Protein AF-A0A261A6N6-F1 (afdb_monomer)

Mean predicted aligned error: 12.78 Å

Secondary structure (DSSP, 8-state):
--GGGSSTTTT----HHHHHHHHHHHHHHTTTTTHHHHTGGGSSSHHHHHHHHHHHHHHHHHHHHHHHHHHHHHHS-HHHHHH-S-HHHHHHHHHHGGGGGHHHHHHHHHHHHHHHHHHHHHHHHHHHHHHHHHHHHHHHHHHHHHHHHHTT----TT-----HHHHHHHHHHHHHHHHHHHHH--

Radius of gyration: 28.84 Å; Cα contacts (8 Å, |Δi|>4): 62; chains: 1; bounding box: 70×37×76 Å

Foldseek 3Di:
DAPLVPCVCPPPDPPPVVVVVVVVVVVVVVPDLCVVVVCQVVDDPSVPCVVVCSVVVVVVVVVVVVVVVSLLSRQDHPVCVVPDPDSQLVSLCRPVPPCSVVRVVVVVVVVVVVVVVVVVVVVVVVCLVVLLVVLVVVLVVLVVVVVCVVVVPDDDPPDDDDDPVVSVVVNVVSVCVNCVVVVVVD

Sequence (186 aa):
QTQNLEHPFRGSNTNPGQISLAFYGALWSFAGWDILNYGTPEIHKPRRTMPIALLGGVTIVTAIYVAMNISYMTVLTPGQIMNSTAVAADFAQLTLGNFSYAIPFMIALLLIGTLNTVTFVDTNSLINYVAFVMFGQRVFTMTALMWIRYRKIPVHPDAIQVPIVFSMLFWIITIALVVVPFIEET

pLDDT: mean 80.43, std 8.37, range [42.47, 95.31]

Organism: NCBI:txid1503980

Structure (mmCIF, N/CA/C/O backbone):
data_AF-A0A261A6N6-F1
#
_entry.id   AF-A0A261A6N6-F1
#
loop_
_atom_site.group_PDB
_atom_site.id
_atom_site.type_symbol
_atom_site.label_atom_id
_atom_site.label_alt_id
_atom_site.label_comp_id
_atom_site.label_asym_id
_atom_site.label_entity_id
_atom_site.label_seq_id
_atom_site.pdbx_PDB_ins_code
_atom_site.Cartn_x
_atom_site.Cartn_y
_atom_site.Cartn_z
_atom_site.occupancy
_atom_site.B_iso_or_equiv
_atom_site.auth_seq_id
_atom_site.auth_comp_id
_atom_site.auth_asym_id
_atom_site.auth_atom_id
_atom_site.pdbx_PDB_model_num
ATOM 1 N N . GLN A 1 1 ? -18.719 -5.819 26.238 1.00 52.59 1 GLN A N 1
ATOM 2 C CA . GLN A 1 1 ? -18.033 -4.696 25.563 1.00 52.59 1 GLN A CA 1
ATOM 3 C C . GLN A 1 1 ? -18.594 -4.489 24.146 1.00 52.59 1 GLN A C 1
ATOM 5 O O . GLN A 1 1 ? -17.844 -4.433 23.189 1.00 52.59 1 GLN A O 1
ATOM 10 N N . THR A 1 2 ? -19.921 -4.400 23.984 1.00 62.94 2 THR A N 1
ATOM 11 C CA . THR A 1 2 ? -20.585 -4.283 22.661 1.00 62.94 2 THR A CA 1
ATOM 12 C C . THR A 1 2 ? -21.590 -3.132 22.592 1.00 62.94 2 THR A C 1
ATOM 14 O O . THR A 1 2 ? -22.239 -2.958 21.569 1.00 62.94 2 THR A O 1
ATOM 17 N N . GLN A 1 3 ? -21.699 -2.317 23.648 1.00 63.84 3 GLN A N 1
ATOM 18 C CA . GLN A 1 3 ? -22.646 -1.193 23.710 1.00 63.84 3 GLN A CA 1
ATOM 19 C C . GLN A 1 3 ? -22.417 -0.164 22.590 1.00 63.84 3 GLN A C 1
ATOM 21 O O . GLN A 1 3 ? -23.367 0.439 22.103 1.00 63.84 3 GLN A O 1
ATOM 26 N N . ASN A 1 4 ? -21.177 -0.029 22.105 1.00 69.38 4 ASN A N 1
ATOM 27 C CA . ASN A 1 4 ? -20.840 0.833 20.967 1.00 69.38 4 ASN A CA 1
ATOM 28 C C . ASN A 1 4 ? -21.536 0.418 19.652 1.00 69.38 4 ASN A C 1
ATOM 30 O O . ASN A 1 4 ? -21.675 1.242 18.752 1.00 69.38 4 ASN A O 1
ATOM 34 N N . LEU A 1 5 ? -22.001 -0.833 19.537 1.00 70.81 5 LEU A N 1
ATOM 35 C CA . LEU A 1 5 ? -22.675 -1.360 18.345 1.00 70.81 5 LEU A CA 1
ATOM 36 C C . LEU A 1 5 ? -24.209 -1.263 18.404 1.00 70.81 5 LEU A C 1
ATOM 38 O O . LEU A 1 5 ? -24.861 -1.603 17.422 1.00 70.81 5 LEU A O 1
ATOM 42 N N . GLU A 1 6 ? -24.806 -0.811 19.511 1.00 71.50 6 GLU A N 1
ATOM 43 C CA . GLU A 1 6 ? -26.274 -0.728 19.638 1.00 71.50 6 GLU A CA 1
ATOM 44 C C . GLU A 1 6 ? -26.878 0.350 18.718 1.00 71.50 6 GLU A C 1
ATOM 46 O O . GLU A 1 6 ? -28.000 0.207 18.228 1.00 71.50 6 GLU A O 1
ATOM 51 N N . HIS A 1 7 ? -26.115 1.409 18.416 1.00 73.88 7 HIS A N 1
ATOM 52 C CA . HIS A 1 7 ? -26.524 2.496 17.521 1.00 73.88 7 HIS A CA 1
ATOM 53 C C . HIS A 1 7 ? -25.383 2.936 16.577 1.00 73.88 7 HIS A C 1
ATOM 55 O O . HIS A 1 7 ? -24.857 4.042 16.719 1.00 73.88 7 HIS A O 1
ATOM 61 N N . PRO A 1 8 ? -25.011 2.111 15.579 1.00 70.81 8 PRO A N 1
ATOM 62 C CA . PRO A 1 8 ? -23.770 2.275 14.812 1.00 70.81 8 PRO A CA 1
ATOM 63 C C . PRO A 1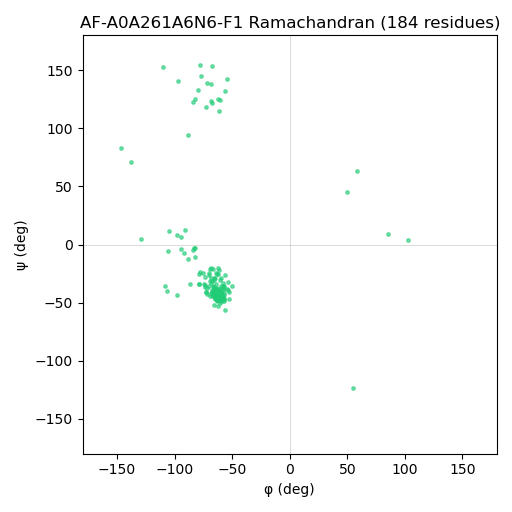 8 ? -23.758 3.490 13.868 1.00 70.81 8 PRO A C 1
ATOM 65 O O . PRO A 1 8 ? -22.695 4.010 13.551 1.00 70.81 8 PRO A O 1
ATOM 68 N N . PHE A 1 9 ? -24.929 3.973 13.440 1.00 76.06 9 PHE A N 1
ATOM 69 C CA . PHE A 1 9 ? -25.062 5.101 12.500 1.00 76.06 9 PHE A CA 1
ATOM 70 C C . PHE A 1 9 ? -25.494 6.415 13.170 1.00 76.06 9 PHE A C 1
ATOM 72 O O . PHE A 1 9 ? -25.913 7.370 12.510 1.00 76.06 9 PHE A O 1
ATOM 79 N N . ARG A 1 10 ? -25.466 6.478 14.504 1.00 73.06 10 ARG A N 1
ATOM 80 C CA . ARG A 1 10 ? -25.930 7.658 15.235 1.00 73.06 10 ARG A CA 1
ATOM 81 C C . ARG A 1 10 ? -24.929 8.805 15.068 1.00 73.06 10 ARG A C 1
ATOM 83 O O . ARG A 1 10 ? -23.788 8.696 15.495 1.00 73.06 10 ARG A O 1
ATOM 90 N N . GLY A 1 11 ? -25.376 9.915 14.478 1.00 74.88 11 GLY A N 1
ATOM 91 C CA . GLY A 1 11 ? -24.526 11.084 14.209 1.00 74.88 11 GLY A CA 1
ATOM 92 C C . GLY A 1 11 ? -23.733 11.010 12.898 1.00 74.88 11 GLY A C 1
ATOM 93 O O . GLY A 1 11 ? -22.880 11.862 12.664 1.00 74.88 11 GLY A O 1
ATOM 94 N N . SER A 1 12 ? -24.008 10.024 12.034 1.00 77.69 12 SER A N 1
ATOM 95 C CA . SER A 1 12 ? -23.399 9.937 10.704 1.00 77.69 12 SER A CA 1
ATOM 96 C C . SER A 1 12 ? -23.885 11.063 9.789 1.00 77.69 12 SER A C 1
ATOM 98 O O . SER A 1 12 ? -25.074 11.379 9.741 1.00 77.69 12 SER A O 1
ATOM 100 N N . ASN A 1 13 ? -22.964 11.649 9.028 1.00 79.94 13 ASN A N 1
ATOM 101 C CA . ASN A 1 13 ? -23.297 12.658 8.032 1.00 79.94 13 ASN A CA 1
ATOM 102 C C . ASN A 1 13 ? -23.733 11.986 6.723 1.00 79.94 13 ASN A C 1
ATOM 104 O O . ASN A 1 13 ? -22.978 11.211 6.138 1.00 79.94 13 ASN A O 1
ATOM 108 N N . THR A 1 14 ? -24.945 12.287 6.259 1.00 84.06 14 THR A N 1
ATOM 109 C CA . THR A 1 14 ? -25.529 11.719 5.033 1.00 84.06 14 THR A CA 1
ATOM 110 C C . THR A 1 14 ? -25.320 12.595 3.798 1.00 84.06 14 THR A C 1
ATOM 112 O O . THR A 1 14 ? -25.858 12.297 2.733 1.00 84.06 14 THR A O 1
ATOM 115 N N . ASN A 1 15 ? -24.538 13.674 3.910 1.00 90.81 15 ASN A N 1
ATOM 116 C CA . ASN A 1 15 ? -24.204 14.521 2.774 1.00 90.81 15 ASN A CA 1
ATOM 117 C C . ASN A 1 15 ? -23.462 13.693 1.703 1.00 90.81 15 ASN A C 1
ATOM 119 O O . ASN A 1 15 ? -22.394 13.145 2.004 1.00 90.81 15 ASN A O 1
ATOM 123 N N . PRO A 1 16 ? -23.959 13.655 0.451 1.00 85.81 16 PRO A N 1
ATOM 124 C CA . PRO 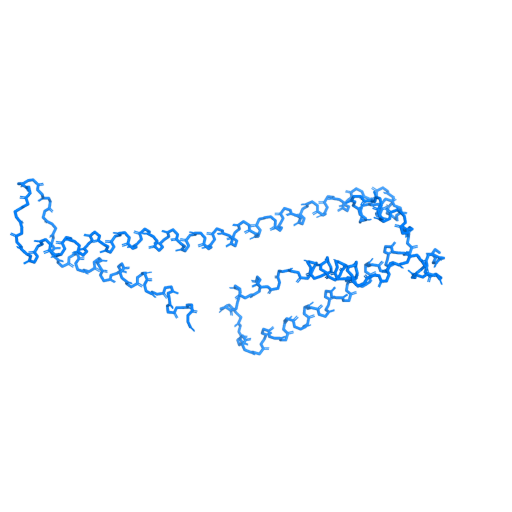A 1 16 ? -23.311 12.944 -0.647 1.00 85.81 16 PRO A CA 1
ATOM 125 C C . PRO A 1 16 ? -21.821 13.269 -0.803 1.00 85.81 16 PRO A C 1
ATOM 127 O O . PRO A 1 16 ? -21.032 12.378 -1.095 1.00 85.81 16 PRO A O 1
ATOM 130 N N . GLY A 1 17 ? -21.406 14.515 -0.544 1.00 85.06 17 GLY A N 1
ATOM 131 C CA . GLY A 1 17 ? -19.993 14.903 -0.613 1.00 85.06 17 GLY A CA 1
ATOM 132 C C . GLY A 1 17 ? -19.114 14.200 0.428 1.00 85.06 17 GLY A C 1
ATOM 133 O O . GLY A 1 17 ? -18.019 13.747 0.106 1.00 85.06 17 GLY A O 1
ATOM 134 N N . GLN A 1 18 ? -19.598 14.055 1.66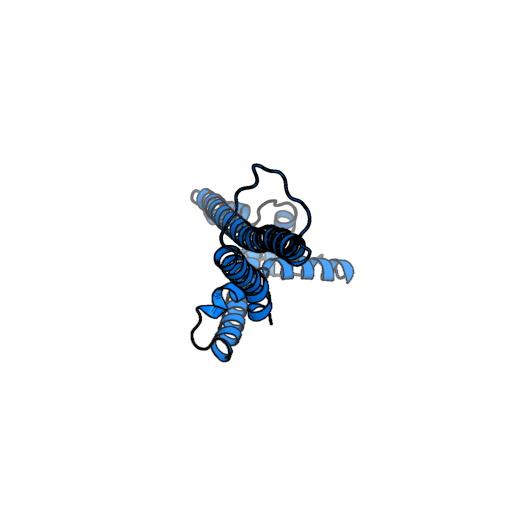6 1.00 85.44 18 GLN A N 1
ATOM 135 C CA . GLN A 1 18 ? -18.851 13.357 2.719 1.00 85.44 18 GLN A CA 1
ATOM 136 C C . GLN A 1 18 ? -18.843 11.844 2.508 1.00 85.44 18 GLN A C 1
ATOM 138 O O . GLN A 1 18 ? -17.827 11.198 2.756 1.00 85.44 18 GLN A O 1
ATOM 143 N N . ILE A 1 19 ? -19.939 11.294 1.984 1.00 87.00 19 ILE A N 1
ATOM 144 C CA . ILE A 1 19 ? -20.013 9.885 1.591 1.00 87.00 19 ILE A CA 1
ATOM 145 C C . ILE A 1 19 ? -18.977 9.590 0.494 1.00 87.00 19 ILE A C 1
ATOM 147 O O . ILE A 1 19 ? -18.224 8.626 0.612 1.00 87.00 19 ILE A O 1
ATOM 151 N N . SER A 1 20 ? -18.864 10.444 -0.527 1.00 85.56 20 SER A N 1
ATOM 152 C CA . SER A 1 20 ? -17.853 10.299 -1.585 1.00 85.56 20 SER A CA 1
ATOM 153 C C . SER A 1 20 ? -16.420 10.344 -1.048 1.00 85.56 20 SER A C 1
ATOM 155 O O . SER A 1 20 ? -15.590 9.534 -1.454 1.00 85.56 20 SER A O 1
ATOM 157 N N . LEU A 1 21 ? -16.123 11.244 -0.103 1.00 82.12 21 LEU A N 1
ATOM 158 C CA . LEU A 1 21 ? -14.809 11.298 0.548 1.00 82.12 21 LEU A CA 1
ATOM 159 C C . LEU A 1 21 ? -14.517 10.033 1.369 1.00 82.12 21 LEU A C 1
ATOM 161 O O . LEU A 1 21 ? -13.393 9.535 1.345 1.00 82.12 21 LEU A O 1
ATOM 165 N N . ALA A 1 22 ? -15.523 9.478 2.049 1.00 85.81 22 ALA A N 1
ATOM 166 C CA . ALA A 1 22 ? -15.384 8.215 2.769 1.00 85.81 22 ALA A CA 1
ATOM 167 C C . ALA A 1 22 ? -15.083 7.048 1.811 1.00 85.81 22 ALA A C 1
ATOM 169 O O . ALA A 1 22 ? -14.179 6.255 2.075 1.00 85.81 22 ALA A O 1
ATOM 170 N N . PHE A 1 23 ? -15.771 6.981 0.665 1.00 84.75 23 PHE A N 1
ATOM 171 C CA . PHE A 1 23 ? -15.463 6.003 -0.382 1.00 84.75 23 PHE A CA 1
ATOM 172 C C . PHE A 1 23 ? -14.060 6.190 -0.958 1.00 84.75 23 PHE A C 1
ATOM 174 O O . PHE A 1 23 ? -13.375 5.199 -1.186 1.00 84.75 23 PHE A O 1
ATOM 181 N N . TYR A 1 24 ? -13.602 7.428 -1.150 1.00 82.00 24 TYR A N 1
ATOM 182 C CA . TYR A 1 24 ? -12.240 7.699 -1.609 1.00 82.00 24 TYR A CA 1
ATOM 183 C C . TYR A 1 24 ? -11.187 7.149 -0.634 1.00 82.00 24 TYR A C 1
ATOM 185 O O . TYR A 1 24 ? -10.268 6.447 -1.053 1.00 82.00 24 TYR A O 1
ATOM 193 N N . GLY A 1 25 ? -11.355 7.381 0.673 1.00 80.25 25 GLY A N 1
ATOM 194 C CA . GLY A 1 25 ? -10.473 6.806 1.698 1.00 80.25 25 GLY A CA 1
ATOM 195 C C . GLY A 1 25 ? -10.518 5.272 1.746 1.00 80.25 25 GLY A C 1
ATOM 196 O O . GLY A 1 25 ? -9.485 4.617 1.907 1.00 80.25 25 GLY A O 1
ATOM 197 N N . ALA A 1 26 ? -11.698 4.681 1.541 1.00 84.31 26 ALA A N 1
ATOM 198 C CA . ALA A 1 26 ? -11.837 3.231 1.442 1.00 84.31 26 ALA A CA 1
ATOM 199 C C . ALA A 1 26 ? -11.116 2.675 0.203 1.00 84.31 26 ALA A C 1
ATOM 201 O O . ALA A 1 26 ? -10.357 1.719 0.324 1.00 84.31 26 ALA A O 1
ATOM 202 N N . LEU A 1 27 ? -11.287 3.297 -0.968 1.00 81.25 27 LEU A N 1
ATOM 203 C CA . LEU A 1 27 ? -10.618 2.904 -2.214 1.00 81.25 27 LEU A CA 1
ATOM 204 C C . LEU A 1 27 ? -9.097 3.014 -2.112 1.00 81.25 27 LEU A C 1
ATOM 206 O O . LEU A 1 27 ? -8.398 2.125 -2.591 1.00 81.25 27 LEU A O 1
ATOM 210 N N . TRP A 1 28 ? -8.588 4.049 -1.437 1.00 80.06 28 TRP A N 1
ATOM 211 C CA . TRP A 1 28 ? -7.158 4.190 -1.160 1.00 80.06 28 TRP A CA 1
ATOM 212 C C . TRP A 1 28 ? -6.597 2.993 -0.383 1.00 80.06 28 TRP A C 1
ATOM 214 O O . TRP A 1 28 ? -5.488 2.544 -0.650 1.00 80.06 28 TRP A O 1
ATOM 224 N N . SER A 1 29 ? -7.383 2.418 0.530 1.00 82.75 29 SER A N 1
ATOM 225 C CA . SER A 1 29 ? -6.967 1.238 1.301 1.00 82.75 29 SER A CA 1
ATOM 226 C C . SER A 1 29 ? -6.869 -0.035 0.446 1.00 82.75 29 SER A C 1
ATOM 228 O O . SER A 1 29 ? -6.172 -0.966 0.828 1.00 82.75 29 SER A O 1
ATOM 230 N N . PHE A 1 30 ? -7.537 -0.080 -0.712 1.00 82.69 30 PHE A N 1
ATOM 231 C CA . PHE A 1 30 ? -7.447 -1.172 -1.692 1.00 82.69 30 PHE A CA 1
ATOM 232 C C . PHE A 1 30 ? -6.479 -0.866 -2.853 1.00 82.69 30 PHE A C 1
ATOM 234 O O . PHE A 1 30 ? -6.429 -1.620 -3.828 1.00 82.69 30 PHE A O 1
ATOM 241 N N . ALA A 1 31 ? -5.718 0.231 -2.784 1.00 77.06 31 ALA A N 1
ATOM 242 C CA . ALA A 1 31 ? -4.699 0.555 -3.780 1.00 77.06 31 ALA A CA 1
ATOM 243 C C . ALA A 1 31 ? -3.522 -0.443 -3.735 1.00 77.06 31 ALA A C 1
ATOM 245 O O . ALA A 1 31 ? -3.240 -1.038 -2.695 1.00 77.06 31 ALA A O 1
ATOM 246 N N . GLY A 1 32 ? -2.827 -0.626 -4.865 1.00 72.31 32 GLY A N 1
ATOM 247 C CA . GLY A 1 32 ? -1.680 -1.541 -4.993 1.00 72.31 32 GLY A CA 1
ATOM 248 C C . GLY A 1 32 ? -1.977 -2.869 -5.698 1.00 72.31 32 GLY A C 1
ATOM 249 O O . GLY A 1 32 ? -1.099 -3.725 -5.805 1.00 72.31 32 GLY A O 1
ATOM 250 N N . TRP A 1 33 ? -3.199 -3.061 -6.202 1.00 74.12 33 TRP A N 1
ATOM 251 C CA . TRP A 1 33 ? -3.562 -4.221 -7.028 1.00 74.12 33 TRP A CA 1
ATOM 252 C C . TRP A 1 33 ? -2.796 -4.267 -8.360 1.00 74.12 33 TRP A C 1
ATOM 254 O O . TRP A 1 33 ? -2.615 -5.336 -8.936 1.00 74.12 33 TRP A O 1
ATOM 264 N N . ASP A 1 34 ? -2.335 -3.117 -8.841 1.00 71.38 34 ASP A N 1
ATOM 265 C CA . ASP A 1 34 ? -1.581 -2.930 -10.076 1.00 71.38 34 ASP A CA 1
ATOM 266 C C . ASP A 1 34 ? -0.162 -3.503 -9.997 1.00 71.38 34 ASP A C 1
ATOM 268 O O . ASP A 1 34 ? 0.366 -3.959 -11.010 1.00 71.38 34 ASP A O 1
ATOM 272 N N . ILE A 1 35 ? 0.414 -3.592 -8.794 1.00 69.50 35 ILE A N 1
ATOM 273 C CA . ILE A 1 35 ? 1.740 -4.185 -8.564 1.00 69.50 35 ILE A CA 1
ATOM 274 C C . ILE A 1 35 ? 1.768 -5.665 -8.986 1.00 69.50 35 ILE A C 1
ATOM 276 O O . ILE A 1 35 ? 2.788 -6.167 -9.459 1.00 69.50 35 ILE A O 1
ATOM 280 N N . LEU A 1 36 ? 0.632 -6.365 -8.889 1.00 69.56 36 LEU A N 1
ATOM 281 C CA . LEU A 1 36 ? 0.503 -7.759 -9.327 1.00 69.56 36 LEU A CA 1
ATOM 282 C C . LEU A 1 36 ? 0.726 -7.921 -10.836 1.00 69.56 36 LEU A C 1
ATOM 284 O O . LEU A 1 36 ? 1.157 -8.988 -11.275 1.00 69.56 36 LEU A O 1
ATOM 288 N N . ASN A 1 37 ? 0.490 -6.867 -11.627 1.00 72.81 37 ASN A N 1
ATOM 289 C CA . ASN A 1 37 ? 0.711 -6.913 -13.067 1.00 72.81 37 ASN A CA 1
ATOM 290 C C . ASN A 1 37 ? 2.198 -7.077 -13.412 1.00 72.81 37 ASN A C 1
ATOM 292 O O . ASN A 1 37 ? 2.504 -7.744 -14.400 1.00 72.81 37 ASN A O 1
ATOM 296 N N . TYR A 1 38 ? 3.121 -6.573 -12.585 1.00 69.00 38 TYR A N 1
ATOM 297 C CA . TYR A 1 38 ? 4.562 -6.737 -12.816 1.00 69.00 38 TYR A CA 1
ATOM 298 C C . TYR A 1 38 ? 5.022 -8.198 -12.706 1.00 69.00 38 TYR A C 1
ATOM 300 O O . TYR A 1 38 ? 5.959 -8.594 -13.390 1.00 69.00 38 TYR A O 1
ATOM 308 N N . GLY A 1 39 ? 4.337 -9.021 -11.904 1.00 69.44 39 GLY A N 1
ATOM 309 C CA . GLY A 1 39 ? 4.617 -10.457 -11.781 1.00 69.44 39 GLY A CA 1
ATOM 310 C C . GLY A 1 39 ? 3.957 -11.321 -12.861 1.00 69.44 39 GLY A C 1
ATOM 311 O O . GLY A 1 39 ? 4.201 -12.524 -12.916 1.00 69.44 39 GLY A O 1
ATOM 312 N N . THR A 1 40 ? 3.124 -10.742 -13.735 1.00 74.31 40 THR A N 1
ATOM 313 C CA . THR A 1 40 ? 2.383 -11.484 -14.776 1.00 74.31 40 THR A CA 1
ATOM 314 C C . THR A 1 40 ? 3.264 -12.366 -15.666 1.00 74.31 40 THR A C 1
ATOM 316 O O . THR A 1 40 ? 2.838 -13.493 -15.939 1.00 74.31 40 THR A O 1
ATOM 319 N N . PRO A 1 41 ? 4.467 -11.932 -16.107 1.00 73.75 41 PRO A N 1
ATOM 320 C CA . PRO A 1 41 ? 5.338 -12.757 -16.947 1.00 73.75 41 PRO A CA 1
ATOM 321 C C . PRO A 1 41 ? 5.802 -14.057 -16.273 1.00 73.75 41 PRO A C 1
ATOM 323 O O . PRO A 1 41 ? 6.079 -15.040 -16.957 1.00 73.75 41 PRO A O 1
ATOM 326 N N . GLU A 1 42 ? 5.849 -14.089 -14.939 1.00 78.19 42 GLU A N 1
ATOM 327 C CA . GLU A 1 42 ? 6.296 -15.246 -14.153 1.00 78.19 42 GLU A CA 1
ATOM 328 C C . GLU A 1 42 ? 5.148 -16.222 -13.826 1.00 78.19 42 GLU A C 1
ATOM 330 O O . GLU A 1 42 ? 5.375 -17.361 -13.409 1.00 78.19 42 GLU A O 1
ATOM 335 N N . ILE A 1 43 ? 3.893 -15.813 -14.040 1.00 82.00 43 ILE A N 1
ATOM 336 C CA . ILE A 1 43 ? 2.709 -16.610 -13.708 1.00 82.00 43 ILE A CA 1
ATOM 337 C C . ILE A 1 43 ? 2.415 -17.624 -14.817 1.00 82.00 43 ILE A C 1
ATOM 339 O O . ILE A 1 43 ? 2.157 -17.287 -15.972 1.00 82.00 43 ILE A O 1
ATOM 343 N N . HIS A 1 44 ? 2.319 -18.903 -14.450 1.00 81.50 44 HIS A N 1
ATOM 344 C CA . HIS A 1 44 ? 1.866 -19.941 -15.372 1.00 81.50 44 HIS A CA 1
ATOM 345 C C . HIS A 1 44 ? 0.376 -19.746 -15.739 1.00 81.50 44 HIS A C 1
ATOM 347 O O . HIS A 1 44 ? -0.504 -19.769 -14.873 1.00 81.50 44 HIS A O 1
ATOM 353 N N . LYS A 1 45 ? 0.076 -19.598 -17.040 1.00 86.06 45 LYS A N 1
ATOM 354 C CA . LYS A 1 45 ? -1.277 -19.361 -17.604 1.00 86.06 45 LYS A CA 1
ATOM 355 C C . LYS A 1 45 ? -1.957 -18.088 -17.054 1.00 86.06 45 LYS A C 1
ATOM 357 O O . LYS A 1 45 ? -3.052 -18.169 -16.483 1.00 86.06 45 LYS A O 1
ATOM 362 N N . PRO A 1 46 ? -1.386 -16.897 -17.303 1.00 80.25 46 PRO A N 1
ATOM 363 C CA . PRO A 1 46 ? -1.844 -15.646 -16.697 1.00 80.25 46 PRO A CA 1
ATOM 364 C C . PRO A 1 46 ? -3.316 -15.343 -17.013 1.00 80.25 46 PRO A C 1
ATOM 366 O O . PRO A 1 46 ? -4.065 -14.965 -16.122 1.00 80.25 46 PRO A O 1
ATOM 369 N N . ARG A 1 47 ? -3.791 -15.650 -18.230 1.00 82.31 47 ARG A N 1
ATOM 370 C CA . ARG A 1 47 ? -5.176 -15.389 -18.675 1.00 82.31 47 ARG A CA 1
ATOM 371 C C . ARG A 1 47 ? -6.272 -16.017 -17.797 1.00 82.31 47 ARG A C 1
ATOM 373 O O . ARG A 1 47 ? -7.396 -15.529 -17.801 1.00 82.31 47 ARG A O 1
ATOM 380 N N . ARG A 1 48 ? -5.979 -17.111 -17.084 1.00 85.50 48 ARG A N 1
ATOM 381 C CA . ARG A 1 48 ? -6.924 -17.740 -16.139 1.00 85.50 48 ARG A CA 1
ATOM 382 C C . ARG A 1 48 ? -6.537 -17.490 -14.688 1.00 85.50 48 ARG A C 1
ATOM 384 O O . ARG A 1 48 ? -7.416 -17.239 -13.874 1.00 85.50 48 ARG A O 1
ATOM 391 N N . THR A 1 49 ? -5.247 -17.548 -14.372 1.00 85.94 49 THR A N 1
ATOM 392 C CA . THR A 1 49 ? -4.762 -17.455 -12.991 1.00 85.94 49 THR A CA 1
ATOM 393 C C . THR A 1 49 ? -4.874 -16.034 -12.434 1.00 85.94 49 THR A C 1
ATOM 395 O O . THR A 1 49 ? -5.334 -15.879 -11.309 1.00 85.94 49 THR A O 1
ATOM 398 N N . MET A 1 50 ? -4.552 -15.000 -13.223 1.00 84.69 50 MET A N 1
ATOM 399 C CA . MET A 1 50 ? -4.645 -13.591 -12.799 1.00 84.69 50 MET A CA 1
ATOM 400 C C . MET A 1 50 ? -6.038 -13.184 -12.308 1.00 84.69 50 MET A C 1
ATOM 402 O O . MET A 1 50 ? -6.142 -12.739 -11.168 1.00 84.69 50 MET A O 1
ATOM 406 N N . PRO A 1 51 ? -7.126 -13.342 -13.092 1.00 84.88 51 PRO A N 1
ATOM 407 C CA . PRO A 1 51 ? -8.443 -12.890 -12.645 1.00 84.88 51 PRO A CA 1
ATOM 408 C C . PRO A 1 51 ? -8.933 -13.647 -11.403 1.00 84.88 51 PRO A C 1
ATOM 410 O O . PRO A 1 51 ? -9.574 -13.054 -10.541 1.00 84.88 51 PRO A O 1
ATO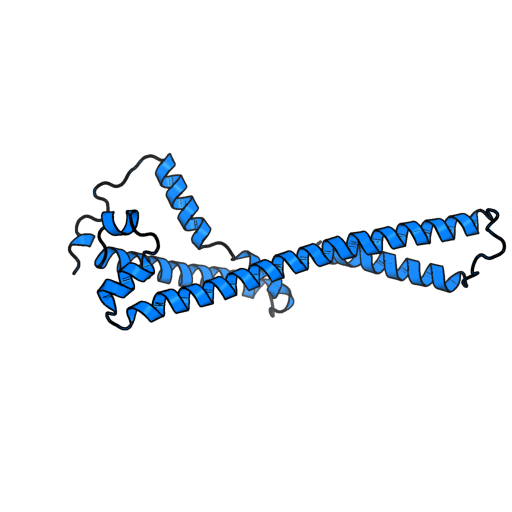M 413 N N . ILE A 1 52 ? -8.601 -14.936 -11.272 1.00 88.06 52 ILE A N 1
ATOM 414 C CA . ILE A 1 52 ? -8.963 -15.736 -10.093 1.00 88.06 52 ILE A CA 1
ATOM 415 C C . ILE A 1 52 ? -8.172 -15.271 -8.865 1.00 88.06 52 ILE A C 1
ATOM 417 O O . ILE A 1 52 ? -8.755 -15.104 -7.795 1.00 88.06 52 ILE A O 1
ATOM 421 N N . ALA A 1 53 ? -6.867 -15.034 -9.015 1.00 86.31 53 ALA A N 1
ATOM 422 C CA . ALA A 1 53 ? -6.011 -14.540 -7.941 1.00 86.31 53 ALA A CA 1
ATOM 423 C C . ALA A 1 53 ? -6.443 -13.143 -7.472 1.00 86.31 53 ALA A C 1
ATOM 425 O O . ALA A 1 53 ? -6.532 -12.911 -6.269 1.00 86.31 53 ALA A O 1
ATOM 426 N N . LEU A 1 54 ? -6.786 -12.248 -8.403 1.00 87.31 54 LEU A N 1
ATOM 427 C CA . LEU A 1 54 ? -7.302 -10.913 -8.100 1.00 87.31 54 LEU A CA 1
ATOM 428 C C . LEU A 1 54 ? -8.629 -10.980 -7.340 1.00 87.31 54 LEU A C 1
ATOM 430 O O . LEU A 1 54 ? -8.745 -10.402 -6.263 1.00 87.31 54 LEU A O 1
ATOM 434 N N . LEU A 1 55 ? -9.617 -11.719 -7.855 1.00 88.75 55 LEU A N 1
ATOM 435 C CA . LEU A 1 55 ? -10.921 -11.851 -7.197 1.00 88.75 55 LEU A CA 1
ATOM 436 C C . LEU A 1 55 ? -10.802 -12.502 -5.813 1.00 88.75 55 LEU A C 1
ATOM 438 O O . LEU A 1 55 ? -11.421 -12.033 -4.855 1.00 88.75 55 LEU A O 1
ATOM 442 N N . GLY A 1 56 ? -9.987 -13.552 -5.690 1.00 90.50 56 GLY A N 1
ATOM 443 C CA . GLY A 1 56 ? -9.724 -14.215 -4.414 1.00 90.50 56 GLY A CA 1
ATOM 444 C C . GLY A 1 56 ? -9.034 -13.288 -3.415 1.00 90.50 56 GLY A C 1
ATOM 445 O O . GLY A 1 56 ? -9.498 -13.152 -2.284 1.00 90.50 56 GLY A O 1
ATOM 446 N N . GLY A 1 57 ? -7.973 -12.602 -3.846 1.00 89.56 57 GLY A N 1
ATOM 447 C CA . GLY A 1 57 ? -7.217 -11.660 -3.023 1.00 89.56 57 GLY A CA 1
ATOM 448 C C . GLY A 1 57 ? -8.081 -10.507 -2.521 1.00 89.56 57 GLY A C 1
ATOM 449 O O . GLY A 1 57 ? -8.144 -10.279 -1.315 1.00 89.56 57 GLY A O 1
ATOM 450 N N . VAL A 1 58 ? -8.818 -9.845 -3.418 1.00 90.44 58 VAL A N 1
ATOM 451 C CA . VAL A 1 58 ? -9.735 -8.752 -3.055 1.00 90.44 58 VAL A CA 1
ATOM 452 C C . VAL A 1 58 ? -10.768 -9.231 -2.038 1.00 90.44 58 VAL A C 1
ATOM 454 O O . VAL A 1 58 ? -10.935 -8.590 -1.007 1.00 90.44 58 VAL A O 1
ATOM 457 N N . THR A 1 59 ? -11.398 -10.388 -2.262 1.00 92.06 59 THR A N 1
ATOM 458 C CA . THR A 1 59 ? -12.427 -10.919 -1.350 1.00 92.06 59 THR A CA 1
ATOM 459 C C . THR A 1 59 ? -11.876 -11.174 0.056 1.00 92.06 59 THR A C 1
ATOM 461 O O . THR A 1 59 ? -12.504 -10.799 1.048 1.00 92.06 59 THR A O 1
ATOM 464 N N . ILE A 1 60 ? -10.691 -11.783 0.155 1.00 94.00 60 ILE A N 1
ATOM 465 C CA . ILE A 1 60 ? -10.042 -12.070 1.441 1.00 94.00 60 ILE A CA 1
ATOM 466 C C . ILE A 1 60 ? -9.677 -10.767 2.159 1.00 94.00 60 ILE A C 1
ATOM 468 O O . ILE A 1 60 ? -9.985 -10.613 3.342 1.00 94.00 60 ILE A O 1
ATOM 472 N N . VAL A 1 61 ? -9.071 -9.810 1.452 1.00 92.31 61 VAL A N 1
ATOM 473 C CA . VAL A 1 61 ? -8.691 -8.512 2.027 1.00 92.31 61 VAL A CA 1
ATOM 474 C C . VAL A 1 61 ? -9.925 -7.744 2.496 1.00 92.31 61 VAL A C 1
ATOM 476 O O . VAL A 1 61 ? -9.929 -7.226 3.611 1.00 92.31 61 VAL A O 1
ATOM 479 N N . THR A 1 62 ? -11.011 -7.735 1.716 1.00 92.19 62 THR A N 1
ATOM 480 C CA . THR A 1 62 ? -12.277 -7.114 2.125 1.00 92.19 62 THR A CA 1
ATOM 481 C C . THR A 1 62 ? -12.820 -7.738 3.408 1.00 92.19 62 THR A C 1
ATOM 483 O O . THR A 1 62 ? -13.206 -7.004 4.318 1.00 92.19 62 THR A O 1
ATOM 486 N N . ALA A 1 63 ? -12.815 -9.068 3.526 1.00 95.31 63 ALA A N 1
ATOM 487 C CA . ALA A 1 63 ? -13.276 -9.745 4.737 1.00 95.31 63 ALA A CA 1
ATOM 488 C C . ALA A 1 63 ? -12.438 -9.357 5.968 1.00 95.31 63 ALA A C 1
ATOM 490 O O . ALA A 1 63 ? -12.997 -9.052 7.023 1.00 95.31 63 ALA A O 1
ATOM 491 N N . ILE A 1 64 ? -11.110 -9.303 5.824 1.00 94.06 64 ILE A N 1
ATOM 492 C CA . ILE A 1 64 ? -10.192 -8.887 6.896 1.00 94.06 64 ILE A CA 1
ATOM 493 C C . ILE A 1 64 ? -10.439 -7.426 7.285 1.00 94.06 64 ILE A C 1
ATOM 495 O O . ILE A 1 64 ? -10.527 -7.116 8.472 1.00 94.06 64 ILE A O 1
ATOM 499 N N . TYR A 1 65 ? -10.600 -6.526 6.313 1.00 91.69 65 TYR A N 1
ATOM 500 C CA . TYR A 1 65 ? -10.848 -5.107 6.577 1.00 91.69 65 TYR A CA 1
ATOM 501 C C . TYR A 1 65 ? -12.173 -4.879 7.295 1.00 91.69 65 TYR A C 1
ATOM 503 O O . TYR A 1 65 ? -12.219 -4.109 8.255 1.00 91.69 65 TYR A O 1
ATOM 511 N N . VAL A 1 66 ? -13.240 -5.567 6.887 1.00 92.62 66 VAL A N 1
ATOM 512 C CA . VAL A 1 66 ? -14.535 -5.496 7.578 1.00 92.62 66 VAL A CA 1
ATOM 513 C C . VAL A 1 66 ? -14.403 -6.015 9.009 1.00 92.62 66 VAL A C 1
ATOM 515 O O . VAL A 1 66 ? -14.818 -5.329 9.943 1.00 92.62 66 VAL A O 1
ATOM 518 N N . ALA A 1 67 ? -13.769 -7.174 9.205 1.00 93.25 67 ALA A N 1
ATOM 519 C CA . ALA A 1 67 ? -13.554 -7.741 10.536 1.00 93.25 67 ALA A CA 1
ATOM 520 C C . ALA A 1 67 ? -12.738 -6.803 11.444 1.00 93.25 67 ALA A C 1
ATOM 522 O O . ALA A 1 67 ? -13.078 -6.618 12.613 1.00 93.25 67 ALA A O 1
ATOM 523 N N . MET A 1 68 ? -11.700 -6.160 10.905 1.00 91.50 68 MET A N 1
ATOM 524 C CA . MET A 1 68 ? -10.857 -5.237 11.661 1.00 91.50 68 MET A CA 1
ATOM 525 C C . MET A 1 68 ? -11.598 -3.952 12.047 1.00 91.50 68 MET A C 1
ATOM 527 O O . MET A 1 68 ? -11.508 -3.518 13.193 1.00 91.50 68 MET A O 1
ATOM 531 N N . ASN A 1 69 ? -12.399 -3.386 11.137 1.00 90.12 69 ASN A N 1
ATOM 532 C CA . ASN A 1 69 ? -13.246 -2.230 11.445 1.00 90.12 69 ASN A CA 1
ATOM 533 C C . ASN A 1 69 ? -14.279 -2.553 12.534 1.00 90.12 69 ASN A C 1
ATOM 535 O O . ASN A 1 69 ? -14.449 -1.766 13.465 1.00 90.12 69 ASN A O 1
ATOM 539 N N . ILE A 1 70 ? -14.913 -3.729 12.471 1.00 89.69 70 ILE A N 1
ATOM 540 C CA . ILE A 1 70 ? -15.827 -4.197 13.524 1.00 89.69 70 ILE A CA 1
ATOM 541 C C . ILE A 1 70 ? -15.082 -4.306 14.860 1.00 89.69 70 ILE A C 1
ATOM 543 O O . ILE A 1 70 ? -15.567 -3.803 15.873 1.00 89.69 70 ILE A O 1
ATOM 547 N N . SER A 1 71 ? -13.884 -4.898 14.867 1.00 90.19 71 SER A N 1
ATOM 548 C CA . SER A 1 71 ? -13.050 -5.007 16.069 1.00 90.19 71 SER A CA 1
ATOM 549 C C . SER A 1 71 ? -12.755 -3.635 16.685 1.00 90.19 71 SER A C 1
ATOM 551 O O . SER A 1 71 ? -12.957 -3.447 17.884 1.00 90.19 71 SER A O 1
ATOM 553 N N . TYR A 1 72 ? -12.356 -2.645 15.883 1.00 89.50 72 TYR A N 1
ATOM 554 C CA . TYR A 1 72 ? -12.096 -1.294 16.385 1.00 89.50 72 TYR A CA 1
ATOM 555 C C . TYR A 1 72 ? -13.338 -0.640 16.986 1.00 89.50 72 TYR A C 1
ATOM 557 O O . TYR A 1 72 ? -13.261 -0.112 18.093 1.00 89.50 72 TYR A O 1
ATOM 565 N N . MET A 1 73 ? -14.488 -0.734 16.316 1.00 86.94 73 MET A N 1
ATOM 566 C CA . MET A 1 73 ? -15.742 -0.137 16.795 1.00 86.94 73 MET A CA 1
ATOM 567 C C . MET A 1 73 ? -16.301 -0.815 18.054 1.00 86.94 73 MET A C 1
ATOM 569 O O . MET A 1 73 ? -17.092 -0.210 18.775 1.00 86.94 73 MET A O 1
ATOM 573 N N . THR A 1 74 ? -15.902 -2.055 18.360 1.00 86.62 74 THR A N 1
ATOM 574 C CA . THR A 1 74 ? -16.316 -2.709 19.616 1.00 86.62 74 THR A CA 1
ATOM 575 C C . THR A 1 74 ? -15.620 -2.106 20.838 1.00 86.62 74 THR A C 1
ATOM 577 O O . THR A 1 74 ? -16.255 -1.930 21.879 1.00 86.62 74 THR A O 1
ATOM 580 N N . VAL A 1 75 ? -14.344 -1.731 20.703 1.00 86.38 75 VAL A N 1
ATOM 581 C CA . VAL A 1 75 ? -13.496 -1.273 21.816 1.00 86.38 75 VAL A CA 1
ATOM 582 C C . VAL A 1 75 ? -13.424 0.250 21.901 1.00 86.38 75 VAL A C 1
ATOM 584 O O . VAL A 1 75 ? -13.516 0.803 22.996 1.00 86.38 75 VAL A O 1
ATOM 587 N N . LEU A 1 76 ? -13.270 0.933 20.766 1.00 86.25 76 LEU A N 1
ATOM 588 C CA . LEU A 1 76 ? -13.095 2.382 20.692 1.00 86.25 76 LEU A CA 1
ATOM 589 C C . LEU A 1 76 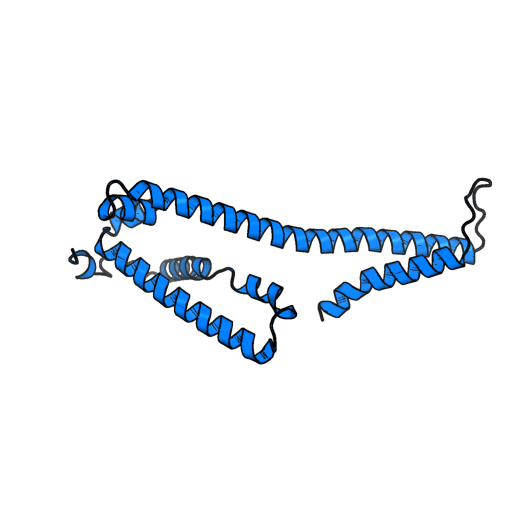? -14.420 3.084 20.388 1.00 86.25 76 LEU A C 1
ATOM 591 O O . LEU A 1 76 ? -15.205 2.645 19.549 1.00 86.25 76 LEU A O 1
ATOM 595 N N . THR A 1 77 ? -14.644 4.226 21.035 1.00 86.44 77 THR A N 1
ATOM 596 C CA . THR A 1 77 ? -15.782 5.100 20.716 1.00 86.44 77 THR A CA 1
ATOM 597 C C . THR A 1 77 ? -15.510 5.918 19.443 1.00 86.44 77 THR A C 1
ATOM 599 O O . THR A 1 77 ? -14.350 6.231 19.155 1.00 86.44 77 THR A O 1
ATOM 602 N N . PRO A 1 78 ? -16.543 6.358 18.695 1.00 80.81 78 PRO A N 1
ATOM 603 C CA . PRO A 1 78 ? -16.353 7.164 17.484 1.00 80.81 78 PRO A CA 1
ATOM 604 C C . PRO A 1 78 ? -15.520 8.435 17.716 1.00 80.81 78 PRO A C 1
ATOM 606 O O . PRO A 1 78 ? -14.671 8.777 16.899 1.00 80.81 78 PRO A O 1
ATOM 609 N N . GLY A 1 79 ? -15.699 9.099 18.864 1.00 83.00 79 GLY A N 1
ATOM 610 C CA . GLY A 1 79 ? -14.922 10.289 19.223 1.00 83.00 79 GLY A CA 1
ATOM 611 C C . GLY A 1 79 ? -13.437 10.006 19.476 1.00 83.00 79 GLY A C 1
ATOM 612 O O . GLY A 1 79 ? -12.597 10.851 19.176 1.00 83.00 79 GLY A O 1
ATOM 613 N N . GLN A 1 80 ? -13.095 8.817 19.983 1.00 85.31 80 GLN A N 1
ATOM 614 C CA . GLN A 1 80 ? -11.700 8.388 20.119 1.00 85.31 80 GLN A CA 1
ATOM 615 C C . GLN A 1 80 ? -11.085 8.078 18.755 1.00 85.31 80 GLN A C 1
ATOM 617 O O . GLN A 1 80 ? -9.975 8.517 18.490 1.00 85.31 80 GLN A O 1
ATOM 622 N N . ILE A 1 81 ? -11.820 7.398 17.866 1.00 86.81 81 ILE A N 1
ATOM 623 C CA . ILE A 1 81 ? -11.349 7.091 16.505 1.00 86.81 81 ILE A CA 1
ATOM 624 C C . ILE A 1 81 ? -11.068 8.380 15.721 1.00 86.81 81 ILE A C 1
ATOM 626 O O . ILE A 1 81 ? -10.040 8.475 15.061 1.00 86.81 81 ILE A O 1
ATOM 630 N N . MET A 1 82 ? -11.939 9.389 15.824 1.00 84.81 82 MET A N 1
ATOM 631 C CA . MET A 1 82 ? -11.775 10.663 15.108 1.00 84.81 82 MET A CA 1
ATOM 632 C C . MET A 1 82 ? -10.603 11.517 15.609 1.00 84.81 82 MET A C 1
ATOM 634 O O . MET A 1 82 ? -10.019 12.254 14.821 1.00 84.81 82 MET A O 1
ATOM 638 N N . ASN A 1 83 ? -10.273 11.443 16.901 1.00 87.81 83 ASN A N 1
ATOM 639 C CA . ASN A 1 83 ? -9.158 12.194 17.489 1.00 87.81 83 ASN A CA 1
ATOM 640 C C . ASN A 1 83 ? -7.836 11.409 17.492 1.00 87.81 83 ASN A C 1
ATOM 642 O O . ASN A 1 83 ? -6.796 11.962 17.848 1.00 87.81 83 ASN A O 1
ATOM 646 N N . SER A 1 84 ? -7.873 10.128 17.126 1.00 87.50 84 SER A N 1
ATOM 647 C CA . SER A 1 84 ? -6.700 9.263 17.108 1.00 87.50 84 SER A CA 1
ATOM 648 C C . SER A 1 84 ? -5.860 9.503 15.859 1.00 87.50 84 SER A C 1
ATOM 650 O O . SER A 1 84 ? -6.361 9.502 14.736 1.00 87.50 84 SER A O 1
ATOM 652 N N . THR A 1 85 ? -4.549 9.645 16.046 1.00 84.88 85 THR A N 1
ATOM 653 C CA . THR A 1 85 ? -3.579 9.644 14.943 1.00 84.88 85 THR A CA 1
ATOM 654 C C . THR A 1 85 ? -3.271 8.228 14.451 1.00 84.88 85 THR A C 1
ATOM 656 O O . THR A 1 85 ? -2.894 8.051 13.295 1.00 84.88 85 THR A O 1
ATOM 659 N N . ALA A 1 86 ? -3.433 7.215 15.309 1.00 86.94 86 ALA A N 1
ATOM 660 C CA . ALA A 1 86 ? -3.111 5.821 15.025 1.00 86.94 86 ALA A CA 1
ATOM 661 C C . ALA A 1 86 ? -4.087 4.871 15.742 1.00 86.94 86 ALA A C 1
ATOM 663 O O . ALA A 1 86 ? -3.779 4.294 16.785 1.00 86.94 86 ALA A O 1
ATOM 664 N N . VAL A 1 87 ? -5.249 4.647 15.123 1.00 88.81 87 VAL A N 1
ATOM 665 C CA . VAL A 1 87 ? -6.358 3.847 15.684 1.00 88.81 87 VAL A CA 1
ATOM 666 C C . VAL A 1 87 ? -5.912 2.446 16.125 1.00 88.81 87 VAL A C 1
ATOM 668 O O . VAL A 1 87 ? -6.324 1.960 17.176 1.00 88.81 87 VAL A O 1
ATOM 671 N N . ALA A 1 88 ? -5.025 1.806 15.356 1.00 87.19 88 ALA A N 1
ATOM 672 C CA . ALA A 1 88 ? -4.491 0.483 15.679 1.00 87.19 88 ALA A CA 1
ATOM 673 C C . ALA A 1 88 ? -3.633 0.474 16.959 1.00 87.19 88 ALA A C 1
ATOM 675 O O . ALA A 1 88 ? -3.673 -0.490 17.723 1.00 87.19 88 ALA A O 1
ATOM 676 N N . ALA A 1 89 ? -2.868 1.542 17.206 1.00 86.94 89 ALA A N 1
ATOM 677 C CA . ALA A 1 89 ? -2.031 1.667 18.396 1.00 86.94 89 ALA A CA 1
ATOM 678 C C . ALA A 1 89 ? -2.885 1.911 19.647 1.00 86.94 89 ALA A C 1
ATOM 680 O O . ALA A 1 89 ? -2.643 1.290 20.682 1.00 86.94 89 ALA A O 1
ATOM 681 N N . ASP A 1 90 ? -3.916 2.748 19.541 1.00 88.94 90 ASP A N 1
ATOM 682 C CA . ASP A 1 90 ? -4.847 3.009 20.644 1.00 88.94 90 ASP A CA 1
ATOM 683 C C . ASP A 1 90 ? -5.672 1.763 20.984 1.00 88.94 90 ASP A C 1
ATOM 685 O O . ASP A 1 90 ? -5.836 1.413 22.155 1.00 88.94 90 ASP A O 1
ATOM 689 N N . PHE A 1 91 ? -6.118 1.024 19.964 1.00 88.94 91 PHE A N 1
ATOM 690 C CA . PHE A 1 91 ? -6.753 -0.279 20.150 1.00 88.94 91 PHE A CA 1
ATOM 691 C C . PHE A 1 91 ? -5.824 -1.258 20.879 1.00 88.94 91 PHE A C 1
ATOM 693 O O . PHE A 1 91 ? -6.248 -1.929 21.823 1.00 88.94 91 PHE A O 1
ATOM 700 N N . ALA A 1 92 ? -4.551 -1.327 20.480 1.00 88.31 92 ALA A N 1
ATOM 701 C CA . ALA A 1 92 ? -3.565 -2.203 21.103 1.00 88.31 92 ALA A CA 1
ATOM 702 C C . ALA A 1 92 ? -3.310 -1.839 22.571 1.00 88.31 92 ALA A C 1
ATOM 704 O O . ALA A 1 92 ? -3.227 -2.730 23.412 1.00 88.31 92 ALA A O 1
ATOM 705 N N . GLN A 1 93 ? -3.232 -0.550 22.908 1.00 88.69 93 GLN A N 1
ATOM 706 C CA . GLN A 1 93 ? -3.068 -0.100 24.295 1.00 88.69 93 GLN A CA 1
ATOM 707 C C . GLN A 1 93 ? -4.220 -0.559 25.194 1.00 88.69 93 GLN A C 1
ATOM 709 O O . GLN A 1 93 ? -3.983 -1.017 26.310 1.00 88.69 93 GLN A O 1
ATOM 714 N N . LEU A 1 94 ? -5.457 -0.496 24.695 1.00 86.19 94 LEU A N 1
ATOM 715 C CA . LEU A 1 94 ? -6.645 -0.871 25.465 1.00 86.19 94 LEU A CA 1
ATOM 716 C C . LEU A 1 94 ? -6.871 -2.387 25.565 1.00 86.19 94 LEU A C 1
ATOM 718 O O . LEU A 1 94 ? -7.544 -2.834 26.491 1.00 86.19 94 LEU A O 1
ATOM 722 N N . THR A 1 95 ? -6.336 -3.179 24.630 1.00 87.31 95 THR A N 1
ATOM 723 C CA . THR A 1 95 ? -6.608 -4.628 24.545 1.00 87.31 95 THR A CA 1
ATOM 724 C C . THR A 1 95 ? -5.432 -5.515 24.944 1.00 87.31 95 THR A C 1
ATOM 726 O O . THR A 1 95 ? -5.643 -6.572 25.533 1.00 87.31 95 THR A O 1
ATOM 729 N N . LEU A 1 96 ? -4.196 -5.107 24.639 1.00 82.75 96 LEU A N 1
ATOM 730 C CA . LEU A 1 96 ? -2.994 -5.947 24.742 1.00 82.75 96 LEU A CA 1
ATOM 731 C C . LEU A 1 96 ? -2.092 -5.595 25.938 1.00 82.75 96 LEU A C 1
ATOM 733 O O . LEU A 1 96 ? -1.101 -6.288 26.181 1.00 82.75 96 LEU A O 1
ATOM 737 N N . GLY A 1 97 ? -2.400 -4.531 26.691 1.00 82.06 97 GLY A N 1
ATOM 738 C CA . GLY A 1 97 ? -1.628 -4.116 27.868 1.00 82.06 97 GLY A CA 1
ATOM 739 C C . GLY A 1 97 ? -0.145 -3.897 27.541 1.00 82.06 97 GLY A C 1
ATOM 740 O O . GLY A 1 97 ? 0.188 -3.138 26.629 1.00 82.06 97 GLY A O 1
ATOM 741 N N . ASN A 1 98 ? 0.764 -4.587 28.241 1.00 79.94 98 ASN A N 1
ATOM 742 C CA . ASN A 1 98 ? 2.217 -4.470 28.030 1.00 79.94 98 ASN A CA 1
ATOM 743 C C . ASN A 1 98 ? 2.686 -4.875 26.620 1.00 79.94 98 ASN A C 1
ATOM 745 O O . ASN A 1 98 ? 3.752 -4.439 26.192 1.00 79.94 98 ASN A O 1
ATOM 749 N N . PHE A 1 99 ? 1.915 -5.686 25.886 1.00 81.44 99 PHE A N 1
ATOM 750 C CA . PHE A 1 99 ? 2.260 -6.090 24.518 1.00 81.44 99 PHE A CA 1
ATOM 751 C C . PHE A 1 99 ? 1.858 -5.040 23.463 1.00 81.44 99 PHE A C 1
ATOM 753 O O . PHE A 1 99 ? 2.170 -5.184 22.283 1.00 81.44 99 PHE A O 1
ATOM 760 N N . SER A 1 100 ? 1.209 -3.945 23.871 1.00 84.62 100 SER A N 1
ATOM 761 C CA . SER A 1 100 ? 0.759 -2.875 22.971 1.00 84.62 100 SER A CA 1
ATOM 762 C C . SER A 1 100 ? 1.881 -2.231 22.152 1.00 84.62 100 SER A C 1
ATOM 764 O O . SER A 1 100 ? 1.652 -1.890 20.994 1.00 84.62 100 SER A O 1
ATOM 766 N N . 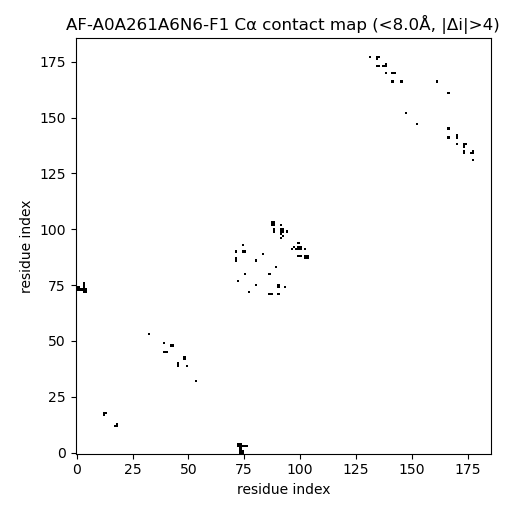TYR A 1 101 ? 3.103 -2.134 22.690 1.00 84.31 101 TYR A N 1
ATOM 767 C CA . TYR A 1 101 ? 4.257 -1.547 21.992 1.00 84.31 101 TYR A CA 1
ATOM 768 C C . TYR A 1 101 ? 4.726 -2.356 20.773 1.00 84.31 101 TYR A C 1
ATOM 770 O O . TYR A 1 101 ? 5.373 -1.804 19.882 1.00 84.31 101 TYR A O 1
ATOM 778 N N . ALA A 1 102 ? 4.384 -3.645 20.697 1.00 87.19 102 ALA A N 1
ATOM 779 C CA . ALA A 1 102 ? 4.738 -4.482 19.555 1.00 87.19 102 ALA A CA 1
ATOM 780 C C . ALA A 1 102 ? 3.978 -4.072 18.282 1.00 87.19 102 ALA A C 1
ATOM 782 O O . ALA A 1 102 ? 4.529 -4.144 17.185 1.00 87.19 102 ALA A O 1
ATOM 783 N N . ILE A 1 103 ? 2.735 -3.593 18.416 1.00 89.38 103 ILE A N 1
ATOM 784 C CA . ILE A 1 103 ? 1.883 -3.242 17.273 1.00 89.38 103 ILE A CA 1
ATOM 785 C C . ILE A 1 103 ? 2.445 -2.045 16.482 1.00 89.38 103 ILE A C 1
ATOM 787 O O . ILE A 1 103 ? 2.656 -2.201 15.277 1.00 89.38 103 ILE A O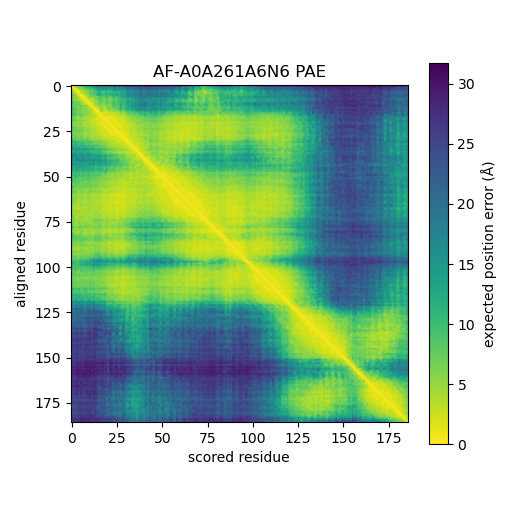 1
ATOM 791 N N . PRO A 1 104 ? 2.774 -0.888 17.095 1.00 86.62 104 PRO A N 1
ATOM 792 C CA . PRO A 1 104 ? 3.429 0.211 16.386 1.00 86.62 104 PRO A CA 1
ATOM 793 C C . PRO A 1 104 ? 4.751 -0.194 15.729 1.00 86.62 104 PRO A C 1
ATOM 795 O O . PRO A 1 104 ? 5.036 0.246 14.619 1.00 86.62 104 PRO A O 1
ATOM 798 N N . PHE A 1 105 ? 5.540 -1.058 16.378 1.00 89.25 105 PHE A N 1
ATOM 799 C CA . PHE A 1 105 ? 6.794 -1.559 15.814 1.00 89.25 105 PHE A CA 1
ATOM 800 C C . PHE A 1 105 ? 6.564 -2.390 14.544 1.00 89.25 105 PHE A C 1
ATOM 802 O O . PHE A 1 105 ? 7.216 -2.162 13.526 1.00 89.25 105 PHE A O 1
ATOM 809 N N . MET A 1 106 ? 5.596 -3.311 14.567 1.00 89.69 106 MET A N 1
ATOM 810 C CA . MET A 1 106 ? 5.217 -4.093 13.388 1.00 89.69 106 MET A CA 1
ATOM 811 C C . MET A 1 106 ? 4.690 -3.203 12.259 1.00 89.69 106 MET A C 1
ATOM 813 O O . MET A 1 106 ? 5.076 -3.390 11.108 1.00 89.69 106 MET A O 1
ATOM 817 N N . ILE A 1 107 ? 3.853 -2.210 12.580 1.00 89.81 107 ILE A N 1
ATOM 818 C CA . ILE A 1 107 ? 3.344 -1.245 11.595 1.00 89.81 107 ILE A CA 1
ATOM 819 C C . ILE A 1 107 ? 4.503 -0.462 10.972 1.00 89.81 107 ILE A C 1
ATOM 821 O O . ILE A 1 107 ? 4.558 -0.336 9.753 1.00 89.81 107 ILE A O 1
ATOM 825 N N . ALA A 1 108 ? 5.462 0.012 11.771 1.00 89.44 108 ALA A N 1
ATOM 826 C CA . ALA A 1 108 ? 6.636 0.715 11.261 1.00 89.44 108 ALA A CA 1
ATOM 827 C C . ALA A 1 108 ? 7.458 -0.163 10.303 1.00 89.44 108 ALA A C 1
ATOM 829 O O . ALA A 1 108 ? 7.845 0.295 9.230 1.00 89.44 108 ALA A O 1
ATOM 830 N N . LEU A 1 109 ? 7.670 -1.437 10.643 1.00 92.69 109 LEU A N 1
ATOM 831 C CA . LEU A 1 109 ? 8.382 -2.382 9.782 1.00 92.69 109 LEU A CA 1
ATOM 832 C C . LEU A 1 109 ? 7.645 -2.629 8.454 1.00 92.69 109 LEU A C 1
ATOM 834 O O . LEU A 1 109 ? 8.278 -2.660 7.399 1.00 92.69 109 LEU A O 1
ATOM 838 N N . LEU A 1 110 ? 6.313 -2.737 8.487 1.00 91.12 110 LEU A N 1
ATOM 839 C CA . LEU A 1 110 ? 5.490 -2.845 7.279 1.00 91.12 110 LEU A CA 1
ATOM 840 C C . LEU A 1 110 ? 5.584 -1.584 6.412 1.00 91.12 110 LEU A C 1
ATOM 842 O O . LEU A 1 110 ? 5.760 -1.698 5.202 1.00 91.12 110 LEU A O 1
ATOM 846 N N . LEU A 1 111 ? 5.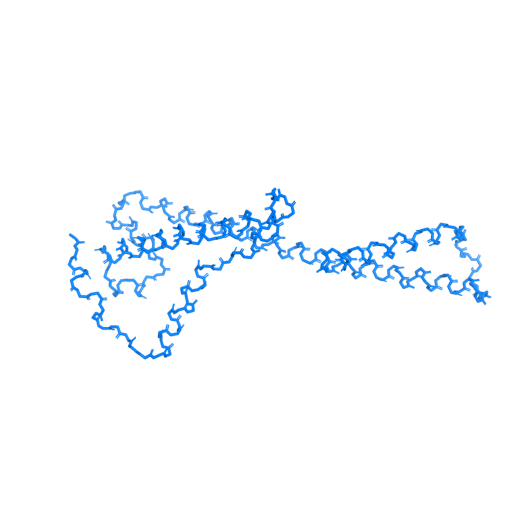533 -0.392 7.015 1.00 89.00 111 LEU A N 1
ATOM 847 C CA . LEU A 1 111 ? 5.672 0.877 6.295 1.00 89.00 111 LEU A CA 1
ATOM 848 C C . LEU A 1 111 ? 7.033 0.993 5.600 1.00 89.00 111 LEU A C 1
ATOM 850 O O . LEU A 1 111 ? 7.087 1.431 4.455 1.00 89.00 111 LEU A O 1
ATOM 854 N N . ILE A 1 112 ? 8.118 0.549 6.243 1.00 90.56 112 ILE A N 1
ATOM 855 C CA . ILE A 1 112 ? 9.448 0.481 5.615 1.00 90.56 112 ILE A CA 1
ATOM 856 C C . ILE A 1 112 ? 9.430 -0.475 4.414 1.00 90.56 112 ILE A C 1
ATOM 858 O O . ILE A 1 112 ? 9.967 -0.145 3.358 1.00 90.56 112 ILE A O 1
ATOM 862 N N . GLY A 1 113 ? 8.777 -1.634 4.540 1.00 85.94 113 GLY A N 1
ATOM 863 C CA . GLY A 1 113 ? 8.592 -2.571 3.428 1.00 85.94 113 GLY A CA 1
ATOM 864 C C . GLY A 1 113 ? 7.837 -1.952 2.246 1.00 85.94 113 GLY A C 1
ATOM 865 O O . GLY A 1 113 ? 8.269 -2.079 1.096 1.00 85.94 113 GLY A O 1
ATOM 866 N N . THR A 1 114 ? 6.753 -1.224 2.519 1.00 84.81 114 THR A N 1
ATOM 867 C CA . THR A 1 114 ? 5.986 -0.507 1.492 1.00 84.81 114 THR A CA 1
ATOM 868 C C . THR A 1 114 ? 6.818 0.594 0.838 1.00 84.81 114 THR A C 1
ATOM 870 O O . THR A 1 114 ? 6.856 0.669 -0.387 1.00 84.81 114 THR A O 1
ATOM 873 N N . LEU A 1 115 ? 7.542 1.402 1.620 1.00 84.81 115 LEU A N 1
ATOM 874 C CA . LEU A 1 115 ? 8.429 2.452 1.102 1.00 84.81 115 LEU A CA 1
ATOM 875 C C . LEU A 1 115 ? 9.507 1.881 0.177 1.00 84.81 115 LEU A C 1
ATOM 877 O O . LEU A 1 115 ? 9.747 2.428 -0.899 1.00 84.81 115 LEU A O 1
ATOM 881 N N . ASN A 1 116 ? 10.115 0.756 0.561 1.00 82.94 116 ASN A N 1
ATOM 882 C CA . ASN A 1 116 ? 11.076 0.059 -0.288 1.00 82.94 116 ASN A CA 1
ATOM 883 C C . ASN A 1 116 ? 10.423 -0.378 -1.605 1.00 82.94 116 ASN A C 1
ATOM 885 O O . ASN A 1 116 ? 10.960 -0.098 -2.672 1.00 82.94 116 ASN A O 1
ATOM 889 N N . THR A 1 117 ? 9.247 -1.008 -1.540 1.00 79.31 117 THR A N 1
ATOM 890 C CA . THR A 1 117 ? 8.522 -1.496 -2.727 1.00 79.31 117 THR A CA 1
ATOM 891 C C . THR A 1 117 ? 8.205 -0.364 -3.703 1.00 79.31 117 THR A C 1
ATOM 893 O O . THR A 1 117 ? 8.521 -0.476 -4.885 1.00 79.31 117 THR A O 1
ATOM 896 N N . VAL A 1 118 ? 7.654 0.750 -3.210 1.00 76.69 118 VAL A N 1
ATOM 897 C CA . VAL A 1 118 ? 7.344 1.933 -4.033 1.00 76.69 118 VAL A CA 1
ATOM 898 C C . VAL A 1 118 ? 8.614 2.495 -4.675 1.00 76.69 118 VAL A C 1
ATOM 900 O O . VAL A 1 118 ? 8.641 2.735 -5.878 1.00 76.69 118 VAL A O 1
ATOM 903 N N . THR A 1 119 ? 9.706 2.593 -3.910 1.00 78.81 119 THR A N 1
ATOM 904 C CA . THR A 1 119 ? 10.995 3.076 -4.429 1.00 78.81 119 THR A CA 1
ATOM 905 C C . THR A 1 119 ? 11.520 2.192 -5.565 1.00 78.81 119 THR A C 1
ATOM 907 O O . THR A 1 119 ? 12.013 2.709 -6.568 1.00 78.81 119 THR A O 1
ATOM 910 N N . PHE A 1 120 ? 11.409 0.865 -5.452 1.00 74.50 120 PHE A N 1
ATOM 911 C CA . PHE A 1 120 ? 11.846 -0.055 -6.509 1.00 74.50 120 PHE A CA 1
ATOM 912 C C . PHE A 1 120 ? 10.985 0.041 -7.776 1.00 74.50 120 PHE A C 1
ATOM 914 O O . PHE A 1 120 ? 11.535 0.033 -8.878 1.00 74.50 120 PHE A O 1
ATOM 921 N N . VAL A 1 121 ? 9.661 0.170 -7.639 1.00 69.50 121 VAL A N 1
ATOM 922 C CA . VAL A 1 121 ? 8.742 0.319 -8.783 1.00 69.50 121 VAL A CA 1
ATOM 923 C C . VAL A 1 121 ? 9.023 1.616 -9.550 1.00 69.50 121 VAL A C 1
ATOM 925 O O . VAL A 1 121 ? 9.167 1.591 -10.777 1.00 69.50 121 VAL A O 1
ATOM 928 N N . ASP A 1 122 ? 9.203 2.730 -8.839 1.00 72.69 122 ASP A N 1
ATOM 929 C CA . ASP A 1 122 ? 9.533 4.021 -9.452 1.00 72.69 122 ASP A CA 1
ATOM 930 C C . ASP A 1 122 ? 10.921 4.003 -10.108 1.00 72.69 122 ASP A C 1
ATOM 932 O O . ASP A 1 122 ? 11.116 4.547 -11.198 1.00 72.69 122 ASP A O 1
ATOM 936 N N . THR A 1 123 ? 11.886 3.316 -9.488 1.00 72.81 123 THR A N 1
ATOM 937 C CA . THR A 1 123 ? 13.245 3.181 -10.031 1.00 72.81 123 THR A CA 1
ATOM 938 C C . THR A 1 123 ? 13.257 2.392 -11.337 1.00 72.81 123 THR A C 1
ATOM 940 O O . THR A 1 123 ? 13.932 2.808 -12.274 1.00 72.81 123 THR A O 1
ATOM 943 N N . ASN A 1 124 ? 12.501 1.296 -11.450 1.00 68.50 124 ASN A N 1
ATOM 944 C CA . ASN A 1 124 ? 12.419 0.519 -12.695 1.00 68.50 124 ASN A CA 1
ATOM 945 C C . ASN A 1 124 ? 11.864 1.358 -13.852 1.00 68.50 124 ASN A C 1
ATOM 947 O O . ASN A 1 124 ? 12.425 1.357 -14.949 1.00 68.50 124 ASN A O 1
ATOM 951 N N . SER A 1 125 ? 10.817 2.139 -13.584 1.00 70.25 125 SER A N 1
ATOM 952 C CA . SER A 1 125 ? 10.257 3.071 -14.564 1.00 70.25 125 SER A CA 1
ATOM 953 C C . SER A 1 125 ? 11.299 4.114 -14.980 1.00 70.25 125 SER A C 1
ATOM 955 O O . SER A 1 125 ? 11.531 4.333 -16.169 1.00 70.25 125 SER A O 1
ATOM 957 N N . LEU A 1 126 ? 12.003 4.709 -14.014 1.00 72.81 126 LEU A N 1
ATOM 958 C CA . LEU A 1 126 ? 13.033 5.713 -14.273 1.00 72.81 126 LEU A CA 1
ATOM 959 C C . LEU A 1 126 ? 14.242 5.144 -15.030 1.00 72.81 126 LEU A C 1
ATOM 961 O O . LEU A 1 126 ? 14.759 5.812 -15.922 1.00 72.81 126 LEU A O 1
ATOM 965 N N . ILE A 1 127 ? 14.671 3.914 -14.734 1.00 75.88 127 ILE A N 1
ATOM 966 C CA . ILE A 1 127 ? 15.737 3.221 -15.471 1.00 75.88 127 ILE A CA 1
ATOM 967 C C . ILE A 1 127 ? 15.329 3.026 -16.928 1.00 75.88 127 ILE A C 1
ATOM 969 O O . ILE A 1 127 ? 16.127 3.341 -17.809 1.00 75.88 127 ILE A O 1
ATOM 973 N N . ASN A 1 128 ? 14.101 2.575 -17.197 1.00 71.62 128 ASN A N 1
ATOM 974 C CA . ASN A 1 128 ? 13.609 2.400 -18.565 1.00 71.62 128 ASN A CA 1
ATOM 975 C C . ASN A 1 128 ? 13.596 3.735 -19.329 1.00 71.62 128 ASN A C 1
ATOM 977 O O . ASN A 1 128 ? 14.107 3.810 -20.449 1.00 71.62 128 ASN A O 1
ATOM 981 N N . TYR A 1 129 ? 13.125 4.818 -18.699 1.00 73.44 129 TYR A N 1
ATOM 982 C CA . TYR A 1 129 ? 13.159 6.163 -19.285 1.00 73.44 129 TYR A CA 1
ATOM 983 C C . TYR A 1 129 ? 14.586 6.677 -19.534 1.00 73.44 129 TYR A C 1
ATOM 985 O O . TYR A 1 129 ? 14.888 7.172 -20.622 1.00 73.44 129 TYR A O 1
ATOM 993 N N . VAL A 1 130 ? 15.489 6.562 -18.556 1.00 76.25 130 VAL A N 1
ATOM 994 C CA . VAL A 1 130 ? 16.885 7.016 -18.686 1.00 76.25 130 VAL A CA 1
ATOM 995 C C . VAL A 1 130 ? 17.628 6.191 -19.735 1.00 76.25 130 VAL A C 1
ATOM 997 O O . VAL A 1 130 ? 18.328 6.763 -20.572 1.00 76.25 130 VAL A O 1
ATOM 1000 N N . ALA A 1 131 ? 17.448 4.869 -19.746 1.00 75.56 131 ALA A N 1
ATOM 1001 C CA . ALA A 1 131 ? 18.022 3.987 -20.755 1.00 75.56 131 ALA A CA 1
ATOM 1002 C C . ALA A 1 131 ? 17.551 4.387 -22.159 1.00 75.56 131 ALA A C 1
ATOM 1004 O O . ALA A 1 131 ? 18.386 4.559 -23.049 1.00 75.56 131 ALA A O 1
ATOM 1005 N N . PHE A 1 132 ? 16.251 4.636 -22.346 1.00 79.44 132 PHE A N 1
ATOM 1006 C CA . PHE A 1 132 ? 15.704 5.119 -23.614 1.00 79.44 132 PHE A CA 1
ATOM 1007 C C . PHE A 1 132 ? 16.367 6.427 -24.070 1.00 79.44 132 PHE A C 1
ATOM 1009 O O . PHE A 1 132 ? 16.842 6.512 -25.204 1.00 79.44 132 PHE A O 1
ATOM 1016 N N . VAL A 1 133 ? 16.486 7.426 -23.189 1.00 79.81 133 VAL A N 1
ATOM 1017 C CA . VAL A 1 133 ? 17.129 8.711 -23.517 1.00 79.81 133 VAL A CA 1
ATOM 1018 C C . VAL A 1 133 ? 18.610 8.523 -23.875 1.00 79.81 133 VAL A C 1
ATOM 1020 O O . VAL A 1 133 ? 19.079 9.057 -24.884 1.00 79.81 133 VAL A O 1
ATOM 1023 N N . MET A 1 134 ? 19.352 7.728 -23.099 1.00 78.31 134 MET A N 1
ATOM 1024 C CA . MET A 1 134 ? 20.780 7.478 -23.330 1.00 78.31 134 MET A CA 1
ATOM 1025 C C . MET A 1 134 ? 21.040 6.716 -24.634 1.00 78.31 134 MET A C 1
ATOM 1027 O O . MET A 1 134 ? 21.971 7.051 -25.374 1.00 78.31 134 MET A O 1
ATOM 1031 N N . PHE A 1 135 ? 20.242 5.690 -24.939 1.00 78.00 135 PHE A N 1
ATOM 1032 C CA . PHE A 1 135 ? 20.377 4.938 -26.186 1.00 78.00 135 PHE A CA 1
ATOM 1033 C C . PHE A 1 135 ? 19.867 5.737 -27.390 1.00 78.00 135 PHE A C 1
ATOM 1035 O O . PHE A 1 135 ? 20.524 5.727 -28.431 1.00 78.00 135 PHE A O 1
ATOM 1042 N N . GLY A 1 136 ? 18.800 6.525 -27.238 1.00 81.06 136 GLY A N 1
ATOM 1043 C CA . GLY A 1 136 ? 18.316 7.457 -28.260 1.00 81.06 136 GLY A CA 1
ATOM 1044 C C . GLY A 1 136 ? 19.366 8.502 -28.651 1.00 81.06 136 GLY A C 1
ATOM 1045 O O . GLY A 1 136 ? 19.628 8.708 -29.839 1.00 81.06 136 GLY A O 1
ATOM 1046 N N . GLN A 1 137 ? 20.065 9.089 -27.673 1.00 81.81 137 GLN A N 1
ATOM 1047 C CA . GLN A 1 137 ? 21.193 9.992 -27.931 1.00 81.81 137 GLN A CA 1
ATOM 1048 C C . GLN A 1 137 ? 22.285 9.307 -28.772 1.00 81.81 137 GLN A C 1
ATOM 1050 O O . GLN A 1 137 ? 22.799 9.894 -29.727 1.00 81.81 137 GLN A O 1
ATOM 1055 N N . ARG A 1 138 ? 22.623 8.049 -28.458 1.00 78.06 138 ARG A N 1
ATOM 1056 C CA . ARG A 1 138 ? 23.636 7.271 -29.195 1.00 78.06 138 ARG A CA 1
ATOM 1057 C C . ARG A 1 138 ? 23.206 6.963 -30.630 1.00 78.06 138 ARG A C 1
ATOM 1059 O O . ARG A 1 138 ? 24.048 7.037 -31.526 1.00 78.06 138 ARG A O 1
ATOM 1066 N N . VAL A 1 139 ? 21.921 6.692 -30.873 1.00 82.69 139 VAL A N 1
ATOM 1067 C CA . VAL A 1 139 ? 21.371 6.514 -32.231 1.00 82.69 139 VAL A CA 1
ATOM 1068 C C . VAL A 1 139 ? 21.540 7.794 -33.050 1.00 82.69 139 VAL A C 1
ATOM 1070 O O . VAL A 1 139 ? 22.001 7.725 -34.193 1.00 82.69 139 VAL A O 1
ATOM 1073 N N . PHE A 1 140 ? 21.257 8.965 -32.473 1.00 82.06 140 PHE A N 1
ATOM 1074 C CA . PHE A 1 140 ? 21.443 10.247 -33.159 1.00 82.06 140 PHE A CA 1
ATOM 1075 C C . PHE A 1 140 ? 22.915 10.490 -33.526 1.00 82.06 140 PHE A C 1
ATOM 1077 O O . PHE A 1 140 ? 23.227 10.786 -34.681 1.00 82.06 140 PHE A O 1
ATOM 1084 N N . THR A 1 141 ? 23.841 10.276 -32.585 1.00 81.25 141 THR A N 1
ATOM 1085 C CA . THR A 1 141 ? 25.286 10.427 -32.832 1.00 81.25 141 THR A CA 1
ATOM 1086 C C . THR A 1 141 ? 25.798 9.458 -33.900 1.00 81.25 141 THR A C 1
ATOM 1088 O O . THR A 1 141 ? 26.538 9.863 -34.795 1.00 81.25 141 THR A O 1
ATOM 1091 N N . MET A 1 142 ? 25.396 8.186 -33.858 1.00 78.56 142 MET A N 1
ATOM 1092 C CA . MET A 1 142 ? 25.849 7.178 -34.826 1.00 78.56 142 MET A CA 1
ATOM 1093 C C . MET A 1 142 ? 25.265 7.407 -36.223 1.00 78.56 142 MET A C 1
ATOM 1095 O O . MET A 1 142 ? 25.970 7.240 -37.219 1.00 78.56 142 MET A O 1
ATOM 1099 N N . THR A 1 143 ? 24.018 7.874 -36.307 1.00 81.00 143 THR A N 1
ATOM 1100 C CA . THR A 1 143 ? 23.394 8.276 -37.576 1.00 81.00 143 THR A CA 1
ATOM 1101 C C . THR A 1 143 ? 24.113 9.486 -38.175 1.00 81.00 143 THR A C 1
ATOM 1103 O O . THR A 1 143 ? 24.410 9.496 -39.369 1.00 81.00 143 THR A O 1
ATOM 1106 N N . ALA A 1 144 ? 24.485 10.470 -37.348 1.00 79.81 144 ALA A N 1
ATOM 1107 C CA . ALA A 1 144 ? 25.274 11.620 -37.783 1.00 79.81 144 ALA A CA 1
ATOM 1108 C C . ALA A 1 144 ? 26.665 11.209 -38.299 1.00 79.81 144 ALA A C 1
ATOM 1110 O O . ALA A 1 144 ? 27.091 11.674 -39.356 1.00 79.81 144 ALA A O 1
ATOM 1111 N N . LEU A 1 145 ? 27.356 10.289 -37.614 1.00 80.12 145 LEU A N 1
ATOM 1112 C CA . LEU A 1 145 ? 28.652 9.766 -38.062 1.00 80.12 145 LEU A CA 1
ATOM 1113 C C . LEU A 1 145 ? 28.547 9.021 -39.398 1.00 80.12 145 LEU A C 1
ATOM 1115 O O . LEU A 1 145 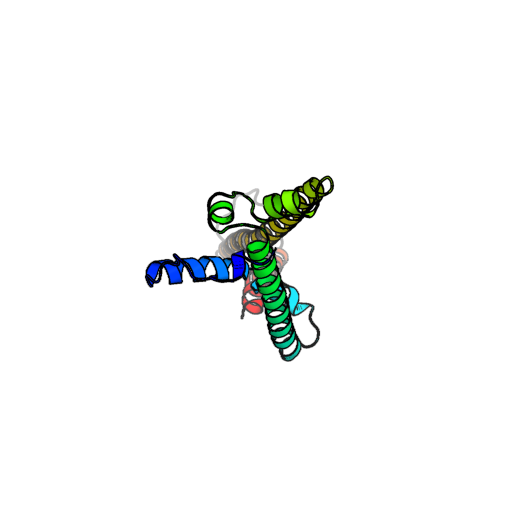? 29.377 9.234 -40.284 1.00 80.12 145 LEU A O 1
ATOM 1119 N N . MET A 1 146 ? 27.519 8.186 -39.577 1.00 74.25 146 MET A N 1
ATOM 1120 C CA . MET A 1 146 ? 27.272 7.519 -40.859 1.00 74.25 146 MET A CA 1
ATOM 1121 C C . MET A 1 146 ? 26.942 8.517 -41.971 1.00 74.25 146 MET A C 1
ATOM 1123 O O . MET A 1 146 ? 27.463 8.390 -43.079 1.00 74.25 146 MET A O 1
ATOM 1127 N N . TRP A 1 147 ? 26.158 9.552 -41.669 1.00 77.75 147 TRP A N 1
ATOM 1128 C CA . TRP A 1 147 ? 25.805 10.606 -42.619 1.00 77.75 147 TRP A CA 1
ATOM 1129 C C . TRP A 1 147 ? 27.018 11.411 -43.095 1.00 77.75 147 TRP A C 1
ATOM 1131 O O . TRP A 1 147 ? 27.208 11.598 -44.298 1.00 77.75 147 TRP A O 1
ATOM 1141 N N . ILE A 1 148 ? 27.872 11.853 -42.166 1.00 80.50 148 ILE A N 1
ATOM 1142 C CA . ILE A 1 148 ? 29.115 12.590 -42.456 1.00 80.50 148 ILE A CA 1
ATOM 1143 C C . ILE A 1 148 ? 30.014 11.772 -43.386 1.00 80.50 148 ILE A C 1
ATOM 1145 O O . ILE A 1 148 ? 30.580 12.303 -44.346 1.00 80.50 148 ILE A O 1
ATOM 1149 N N . ARG A 1 149 ? 30.107 10.463 -43.134 1.00 72.88 149 ARG A N 1
ATOM 1150 C CA . ARG A 1 149 ? 30.951 9.548 -43.906 1.00 72.88 149 ARG A CA 1
ATOM 1151 C C . ARG A 1 149 ? 30.360 9.226 -45.280 1.00 72.88 149 ARG A C 1
ATOM 1153 O O . ARG A 1 149 ? 31.114 9.143 -46.244 1.00 72.88 149 ARG A O 1
ATOM 1160 N N . TYR A 1 150 ? 29.032 9.147 -45.399 1.00 76.12 150 TYR A N 1
ATOM 1161 C CA . TYR A 1 150 ? 28.330 9.022 -46.682 1.00 76.12 150 TYR A CA 1
ATOM 1162 C C . TYR A 1 150 ? 28.488 10.279 -47.556 1.00 76.12 150 TYR A C 1
ATOM 1164 O O . TYR A 1 150 ? 28.709 10.182 -48.761 1.00 76.12 150 TYR A O 1
ATOM 1172 N N . ARG A 1 151 ? 28.445 11.471 -46.944 1.00 77.50 151 ARG A N 1
ATOM 1173 C CA . ARG A 1 151 ? 28.607 12.777 -47.613 1.00 77.50 151 ARG A CA 1
ATOM 1174 C C . ARG A 1 151 ? 30.067 13.201 -47.841 1.00 77.50 151 ARG A C 1
ATOM 1176 O O . ARG A 1 151 ? 30.276 14.243 -48.453 1.00 77.50 151 ARG A O 1
ATOM 1183 N N . LYS A 1 152 ? 31.056 12.420 -47.380 1.00 74.50 152 LYS A N 1
ATOM 1184 C CA . LYS A 1 152 ? 32.506 12.699 -47.492 1.00 74.50 152 LYS A CA 1
ATOM 1185 C C . LYS A 1 152 ? 32.900 14.119 -47.044 1.00 74.50 152 LYS A C 1
ATOM 1187 O O . LYS A 1 152 ? 33.649 14.812 -47.728 1.00 74.50 152 LYS A O 1
ATOM 1192 N N . ILE A 1 153 ? 32.378 14.563 -45.904 1.00 74.69 153 ILE A N 1
ATOM 1193 C CA . ILE A 1 153 ? 32.694 15.883 -45.333 1.00 74.69 153 ILE A CA 1
ATOM 1194 C C . ILE A 1 153 ? 34.141 15.862 -44.790 1.00 74.69 153 ILE A C 1
ATOM 1196 O O . ILE A 1 153 ? 34.527 14.848 -44.202 1.00 74.69 153 ILE A O 1
ATOM 1200 N N . PRO A 1 154 ? 34.956 16.923 -44.974 1.00 70.94 154 PRO A N 1
ATOM 1201 C CA . PRO A 1 154 ? 36.318 16.970 -44.442 1.00 70.94 154 PRO A CA 1
ATOM 1202 C C . PRO A 1 154 ? 36.305 16.893 -42.910 1.00 70.94 154 PRO A C 1
ATOM 1204 O O . PRO A 1 154 ? 35.628 17.672 -42.241 1.00 70.94 154 PRO A O 1
ATOM 1207 N N . VAL A 1 155 ? 37.047 15.929 -42.364 1.00 73.38 155 VAL A N 1
ATOM 1208 C CA . VAL A 1 155 ? 37.158 15.654 -40.923 1.00 73.38 155 VAL A CA 1
ATOM 1209 C C . VAL A 1 155 ? 38.563 16.040 -40.455 1.00 73.38 155 VAL A C 1
ATOM 1211 O O . VAL A 1 155 ? 39.499 16.033 -41.253 1.00 73.38 155 VAL A O 1
ATOM 1214 N N . HIS A 1 156 ? 38.714 16.393 -39.177 1.00 74.69 156 HIS A N 1
ATOM 1215 C CA . HIS A 1 156 ? 39.994 16.805 -38.595 1.00 74.69 156 HIS A CA 1
ATOM 1216 C C . HIS A 1 156 ? 41.106 15.747 -38.824 1.00 74.69 156 HIS A C 1
ATOM 1218 O O . HIS A 1 156 ? 40.807 14.554 -38.719 1.00 74.69 156 HIS A O 1
ATOM 1224 N N . PRO A 1 157 ? 42.369 16.146 -39.092 1.00 68.12 157 PRO A N 1
ATOM 1225 C CA . PRO A 1 157 ? 43.482 15.229 -39.387 1.00 68.12 157 PRO A CA 1
ATOM 1226 C C . PRO A 1 157 ? 43.718 14.128 -38.339 1.00 68.12 157 PRO A C 1
ATOM 1228 O O . PRO A 1 157 ? 44.083 13.015 -38.701 1.00 68.12 157 PRO A O 1
ATOM 1231 N N . ASP A 1 158 ? 43.440 14.418 -37.065 1.00 68.31 158 ASP A N 1
ATOM 1232 C CA . ASP A 1 158 ? 43.624 13.490 -35.934 1.00 68.31 158 ASP A CA 1
ATOM 1233 C C . ASP A 1 158 ? 42.381 12.637 -35.602 1.00 68.31 158 ASP A C 1
ATOM 1235 O O . ASP A 1 158 ? 42.291 12.029 -34.533 1.00 68.31 158 ASP A O 1
ATOM 1239 N N . ALA A 1 159 ? 41.368 12.608 -36.474 1.00 65.69 159 ALA A N 1
ATOM 1240 C CA . ALA A 1 159 ? 40.146 11.857 -36.207 1.00 65.69 159 ALA A CA 1
ATOM 1241 C C . ALA A 1 159 ? 40.399 10.337 -36.214 1.00 65.69 159 ALA A C 1
ATOM 1243 O O . ALA A 1 159 ? 40.837 9.763 -37.212 1.00 65.69 159 ALA A O 1
ATOM 1244 N N . ILE A 1 160 ? 40.053 9.669 -35.109 1.00 67.19 160 ILE A N 1
ATOM 1245 C CA . ILE A 1 160 ? 40.155 8.210 -34.962 1.00 67.19 160 ILE A CA 1
ATOM 1246 C C . ILE A 1 160 ? 39.247 7.525 -35.996 1.00 67.19 160 ILE A C 1
ATOM 1248 O O . ILE A 1 160 ? 38.019 7.623 -35.949 1.00 67.19 160 ILE A O 1
ATOM 1252 N N . GLN A 1 161 ? 39.853 6.802 -36.939 1.00 61.12 161 GLN A N 1
ATOM 1253 C CA . GLN A 1 161 ? 39.141 6.129 -38.023 1.00 61.12 161 GLN A CA 1
ATOM 1254 C C . GLN A 1 161 ? 38.700 4.725 -37.601 1.00 61.12 161 GLN A C 1
ATOM 1256 O O . GLN A 1 161 ? 39.431 3.751 -37.748 1.00 61.12 161 GLN A O 1
ATOM 1261 N N . VAL A 1 162 ? 37.470 4.600 -37.110 1.00 67.00 162 VAL A N 1
ATOM 1262 C CA . VAL A 1 162 ? 36.888 3.281 -36.814 1.00 67.00 162 VAL A CA 1
ATOM 1263 C C . VAL A 1 162 ? 36.416 2.571 -38.095 1.00 67.00 162 VAL A C 1
ATOM 1265 O O . VAL A 1 162 ? 35.915 3.251 -39.006 1.00 67.00 162 VAL A O 1
ATOM 1268 N N . PRO A 1 163 ? 36.536 1.229 -38.189 1.00 76.19 163 PRO A N 1
ATOM 1269 C CA . PRO A 1 163 ? 35.954 0.446 -39.276 1.00 76.19 163 PRO A CA 1
ATOM 1270 C C . PRO A 1 163 ? 34.443 0.674 -39.379 1.00 76.19 163 PRO A C 1
ATOM 1272 O O . PRO A 1 163 ? 33.724 0.592 -38.386 1.00 76.19 163 PRO A O 1
ATOM 1275 N N . ILE A 1 164 ? 33.943 0.923 -40.591 1.00 72.50 164 ILE A N 1
ATOM 1276 C CA . ILE A 1 164 ? 32.525 1.254 -40.834 1.00 72.50 164 ILE A CA 1
ATOM 1277 C C . ILE A 1 164 ? 31.588 0.129 -40.367 1.00 72.50 164 ILE A C 1
ATOM 1279 O O . ILE A 1 164 ? 30.509 0.396 -39.841 1.00 72.50 164 ILE A O 1
ATOM 1283 N N . VAL A 1 165 ? 32.023 -1.124 -40.515 1.00 77.75 165 VAL A N 1
ATOM 1284 C CA . VAL A 1 165 ? 31.273 -2.309 -40.077 1.00 77.75 165 VAL A CA 1
ATOM 1285 C C . VAL A 1 165 ? 30.974 -2.251 -38.577 1.00 77.75 165 VAL A C 1
ATOM 1287 O O . VAL A 1 165 ? 29.863 -2.572 -38.171 1.00 77.75 165 VAL A O 1
ATOM 1290 N N . PHE A 1 166 ? 31.917 -1.769 -37.762 1.00 76.25 166 PHE A N 1
ATOM 1291 C CA . PHE A 1 166 ? 31.733 -1.650 -36.315 1.00 76.25 166 PHE A CA 1
ATOM 1292 C C . PHE A 1 166 ? 30.658 -0.612 -35.960 1.00 76.25 166 PHE A C 1
ATOM 1294 O O . PHE A 1 166 ? 29.796 -0.875 -35.127 1.00 76.25 166 PHE A O 1
ATOM 1301 N N . SER A 1 167 ? 30.652 0.541 -36.640 1.00 72.12 167 SER A N 1
ATOM 1302 C CA . SER A 1 167 ? 29.633 1.581 -36.442 1.00 72.12 167 SER A CA 1
ATOM 1303 C C . SER A 1 167 ? 28.241 1.148 -36.910 1.00 72.12 167 SER A C 1
ATOM 1305 O O . SER A 1 167 ? 27.264 1.443 -36.228 1.00 72.12 167 SER A O 1
ATOM 1307 N N . MET A 1 168 ? 28.136 0.427 -38.032 1.00 79.56 168 MET A N 1
ATOM 1308 C CA . MET A 1 168 ? 26.857 -0.130 -38.494 1.00 79.56 168 MET A CA 1
ATOM 1309 C C . MET A 1 168 ? 26.318 -1.191 -37.532 1.00 79.56 168 MET A C 1
ATOM 1311 O O . MET A 1 168 ? 25.141 -1.163 -37.189 1.00 79.56 168 MET A O 1
ATOM 1315 N N . LEU A 1 169 ? 27.177 -2.094 -37.057 1.00 84.56 169 LEU A N 1
ATOM 1316 C CA . LEU A 1 169 ? 26.789 -3.156 -36.131 1.00 84.56 169 LEU A CA 1
ATOM 1317 C C . LEU A 1 169 ? 26.333 -2.571 -34.787 1.00 84.56 169 LEU A C 1
ATOM 1319 O O . LEU A 1 169 ? 25.264 -2.922 -34.292 1.00 84.56 169 LEU A O 1
ATOM 1323 N N . PHE A 1 170 ? 27.084 -1.613 -34.239 1.00 81.19 170 PHE A N 1
ATOM 1324 C CA . PHE A 1 170 ? 26.700 -0.907 -33.018 1.00 81.19 170 PHE A CA 1
ATOM 1325 C C . PHE A 1 170 ? 25.383 -0.136 -33.185 1.00 81.19 170 PHE A C 1
ATOM 1327 O O . PHE A 1 170 ? 24.534 -0.183 -32.300 1.00 81.19 170 PHE A O 1
ATOM 1334 N N . TRP A 1 171 ? 25.172 0.512 -34.334 1.00 84.25 171 TRP A N 1
ATOM 1335 C CA . TRP A 1 171 ? 23.928 1.221 -34.635 1.00 84.25 171 TRP A CA 1
ATOM 1336 C C . TRP A 1 171 ? 22.714 0.284 -34.682 1.00 84.25 171 TRP A C 1
ATOM 1338 O O . TRP A 1 171 ? 21.700 0.584 -34.053 1.00 84.25 171 TRP A O 1
ATOM 1348 N N . ILE A 1 172 ? 22.837 -0.878 -35.335 1.00 85.62 172 ILE A N 1
ATOM 1349 C CA . ILE A 1 172 ? 21.785 -1.908 -35.374 1.00 85.62 172 ILE A CA 1
ATOM 1350 C C . ILE A 1 172 ? 21.440 -2.375 -33.955 1.00 85.62 172 ILE A C 1
ATOM 1352 O O . ILE A 1 172 ? 20.265 -2.417 -33.598 1.00 85.62 172 ILE A O 1
ATOM 1356 N N . ILE A 1 173 ? 22.452 -2.662 -33.127 1.00 84.81 173 ILE A N 1
ATOM 1357 C CA . ILE A 1 173 ? 22.246 -3.054 -31.725 1.00 84.81 173 ILE A CA 1
ATOM 1358 C C . ILE A 1 173 ? 21.528 -1.944 -30.950 1.00 84.81 173 ILE A C 1
ATOM 1360 O O . ILE A 1 173 ? 20.572 -2.221 -30.231 1.00 84.81 173 ILE A O 1
ATOM 1364 N N . THR A 1 174 ? 21.942 -0.683 -31.101 1.00 81.56 174 THR A N 1
ATOM 1365 C CA . THR A 1 174 ? 21.304 0.430 -30.382 1.00 81.56 174 THR A CA 1
ATOM 1366 C C . THR A 1 174 ? 19.864 0.673 -30.819 1.00 81.56 174 THR A C 1
ATOM 1368 O O . THR A 1 174 ? 19.034 0.982 -29.974 1.00 81.56 174 THR A O 1
ATOM 1371 N N . ILE A 1 175 ? 19.538 0.488 -32.101 1.00 82.69 175 ILE A N 1
ATOM 1372 C CA . ILE A 1 175 ? 18.154 0.571 -32.581 1.00 82.69 175 ILE A CA 1
ATOM 1373 C C . ILE A 1 175 ? 17.323 -0.575 -32.020 1.00 82.69 175 ILE A C 1
ATOM 1375 O O . ILE A 1 175 ? 16.224 -0.332 -31.534 1.00 82.69 175 ILE A O 1
ATOM 1379 N N . ALA A 1 176 ? 17.849 -1.801 -32.030 1.00 83.12 176 ALA A N 1
ATOM 1380 C CA . ALA A 1 176 ? 17.153 -2.941 -31.446 1.00 83.12 176 ALA A CA 1
ATOM 1381 C C . ALA A 1 176 ? 16.838 -2.697 -29.960 1.00 83.12 176 ALA A C 1
ATOM 1383 O O . ALA A 1 176 ? 15.698 -2.871 -29.548 1.00 83.12 176 ALA A O 1
ATOM 1384 N N . LEU A 1 177 ? 17.802 -2.196 -29.181 1.00 79.44 177 LEU A N 1
ATOM 1385 C CA . LEU A 1 177 ? 17.609 -1.881 -27.760 1.00 79.44 177 LEU A CA 1
ATOM 1386 C C . LEU A 1 177 ? 16.605 -0.749 -27.503 1.00 79.44 177 LEU A C 1
ATOM 1388 O O . LEU A 1 177 ? 15.970 -0.737 -26.455 1.00 79.44 177 LEU A O 1
ATOM 1392 N N . VAL A 1 178 ? 16.455 0.194 -28.435 1.00 80.38 178 VAL A N 1
ATOM 1393 C CA . VAL A 1 178 ? 15.445 1.259 -28.334 1.00 80.38 178 VAL A CA 1
ATOM 1394 C C . VAL A 1 178 ? 14.058 0.749 -28.719 1.00 80.38 178 VAL A C 1
ATOM 1396 O O . VAL A 1 178 ? 13.082 1.204 -28.142 1.00 80.38 178 VAL A O 1
ATOM 1399 N N . VAL A 1 179 ? 13.957 -0.177 -29.675 1.00 78.94 179 VAL A N 1
ATOM 1400 C CA . VAL A 1 179 ? 12.681 -0.655 -30.234 1.00 78.94 179 VAL A CA 1
ATOM 1401 C C . VAL A 1 179 ? 12.071 -1.804 -29.425 1.00 78.94 179 VAL A C 1
ATOM 1403 O O . VAL A 1 179 ? 10.851 -1.869 -29.315 1.00 78.94 179 VAL A O 1
ATOM 1406 N N . VAL A 1 180 ? 12.887 -2.684 -28.836 1.00 80.75 180 VAL A N 1
ATOM 1407 C CA . VAL A 1 180 ? 12.422 -3.830 -28.028 1.00 80.75 180 VAL A CA 1
ATOM 1408 C C . VAL A 1 180 ? 11.439 -3.421 -26.917 1.00 80.75 180 VAL A C 1
ATOM 1410 O O . VAL A 1 180 ? 10.368 -4.023 -26.870 1.00 80.75 180 VAL A O 1
ATOM 1413 N N . PRO A 1 181 ? 11.702 -2.374 -26.107 1.00 71.50 181 PRO A N 1
ATOM 1414 C CA . PRO A 1 181 ? 10.757 -1.930 -25.081 1.00 71.50 181 PRO A CA 1
ATOM 1415 C C . PRO A 1 181 ? 9.372 -1.558 -25.635 1.00 71.50 181 PRO A C 1
ATOM 1417 O O . PRO A 1 181 ? 8.365 -1.860 -25.010 1.00 71.50 181 PRO A O 1
ATOM 1420 N N . PHE A 1 182 ? 9.293 -0.971 -26.836 1.00 68.06 182 PHE A N 1
ATOM 1421 C CA . PHE A 1 182 ? 8.009 -0.605 -27.454 1.00 68.06 182 PHE A CA 1
ATOM 1422 C C . PHE A 1 182 ? 7.225 -1.801 -27.989 1.00 68.06 182 PHE A C 1
ATOM 1424 O O . PHE A 1 182 ? 6.008 -1.718 -28.095 1.00 68.06 182 PHE A O 1
ATOM 1431 N N . ILE A 1 183 ? 7.910 -2.880 -28.375 1.00 71.56 183 ILE A N 1
ATOM 1432 C CA . ILE A 1 183 ? 7.260 -4.104 -28.860 1.00 71.56 183 ILE A CA 1
ATOM 1433 C C . ILE A 1 183 ? 6.725 -4.921 -27.681 1.00 71.56 183 ILE A C 1
ATOM 1435 O O . ILE A 1 183 ? 5.693 -5.567 -27.809 1.00 71.56 183 ILE A O 1
ATOM 1439 N N . GLU A 1 184 ? 7.417 -4.899 -26.542 1.00 64.94 184 GLU A N 1
ATOM 1440 C CA . GLU A 1 184 ? 6.970 -5.591 -25.329 1.00 64.94 184 GLU A CA 1
ATOM 1441 C C . GLU A 1 184 ? 5.823 -4.860 -24.609 1.00 64.94 184 GLU A C 1
ATOM 1443 O O . GLU A 1 184 ? 5.043 -5.504 -23.911 1.00 64.94 184 GLU A O 1
ATOM 1448 N N . GLU A 1 185 ? 5.683 -3.543 -24.802 1.00 53.91 185 GLU A N 1
ATOM 1449 C CA . GLU A 1 185 ? 4.563 -2.754 -24.263 1.00 53.91 185 GLU A CA 1
ATOM 1450 C C . GLU A 1 185 ? 3.264 -2.809 -25.109 1.00 53.91 185 GLU A C 1
ATOM 1452 O O . GLU A 1 185 ? 2.222 -2.364 -24.621 1.00 53.91 185 GLU A O 1
ATOM 1457 N N . THR A 1 186 ? 3.284 -3.355 -26.338 1.00 42.47 186 THR A N 1
ATOM 1458 C CA . THR A 1 186 ? 2.096 -3.533 -27.220 1.00 42.47 186 THR A CA 1
ATOM 1459 C C . THR A 1 186 ? 1.528 -4.945 -27.206 1.00 42.47 186 THR A C 1
ATOM 1461 O O . THR A 1 186 ? 0.285 -5.080 -27.120 1.00 42.47 186 THR A O 1
#

InterPro domains:
  IPR002293 Amino acid/polyamine transporter I [PF13520] (11-121)
  IPR050598 Cellular Amino Acid Transporter [PTHR11785] (2-121)

Solvent-accessible surface area (backbone atoms only — not comparable to full-atom values): 10873 Å² total; per-residue (Å²): 120,52,76,59,60,77,59,76,67,72,89,65,74,82,50,66,70,59,47,51,51,52,50,50,57,53,52,59,74,65,59,69,68,68,63,57,59,78,50,42,88,79,43,81,62,41,94,61,46,48,63,52,50,50,54,51,50,51,52,53,52,51,52,52,51,52,52,51,53,52,54,48,42,37,76,46,54,70,72,54,54,73,72,42,94,48,57,71,47,58,51,26,49,78,74,48,53,90,57,18,67,55,53,54,52,52,51,51,54,50,51,52,52,51,53,51,50,53,52,52,56,52,46,54,55,50,49,54,54,51,50,46,54,56,40,51,53,50,45,55,53,49,50,49,54,52,48,44,62,74,69,67,58,93,69,66,93,85,61,84,82,72,62,66,66,59,56,53,52,51,44,53,52,41,49,49,67,58,46,49,63,61,61,75,75,106